Protein AF-A0A8T2GI03-F1 (afdb_monomer)

Radius of gyration: 36.7 Å; Cα contacts (8 Å, |Δi|>4): 366; chains: 1; bounding box: 71×82×115 Å

InterPro domains:
  IPR025724 GAG-pre-integrase domain [PF13976] (190-249)
  IPR031693 Sin3, C-terminal [PF16879] (256-3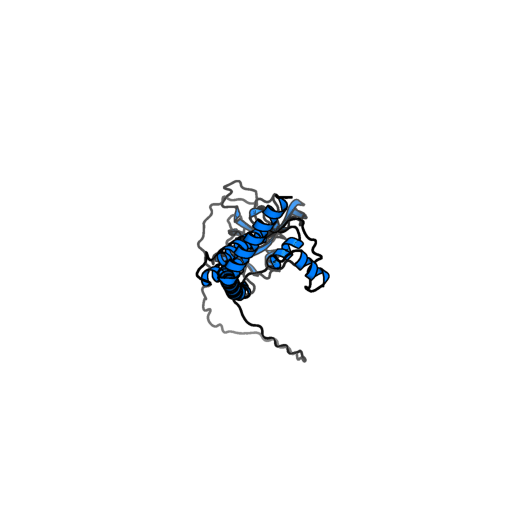24)
  IPR039774 Transcriptional regulatory protein Sin3-like [PTHR12346] (252-306)
  IPR054722 Retrovirus-related Pol polyprotein from transposon TNT 1-94-like, beta-barrel domain [PF22936] (80-160)

Sequence (334 aa):
MARGYMVISGFGFEISDTAADSQSSPSAAATDGFGADFLASPSNKTFEEKANYVEEKIQEEDMLLMASYKKDEQEENHKWYLDSGASNHMCGRKSMFAELDESVRGNVALGDESKMEVKGKGNILIRLKNGDHQFISNGYYIPSMKTNILSLGQLLEKGYDIRLKDNNLSIRDQESNLITKVPMSKNRMFVLNIRNDIAQCLKMCYKEESWLWHLRFGHLNFGGLELLSRKEMVRGLPCINHPKQGCEVVFKFKAKFMDALYNLLDGSIDDNTKFEDECRAIFGAQSYVLFTLDKLVQKFVKHLHAVASDETDTKLLQLHAYENYRKLWEDDLI

Solvent-accessible surface area (backbone atoms only — not comparable to full-atom values): 21017 Å² total; per-residue (Å²): 136,87,84,81,82,84,78,88,73,89,78,83,88,84,90,81,90,83,89,82,86,86,88,80,88,87,85,90,85,87,84,89,83,90,82,86,89,86,88,83,88,81,80,86,76,81,75,81,77,81,73,94,77,80,89,80,87,77,92,77,79,96,47,96,64,100,65,89,78,90,74,71,81,76,71,58,74,29,43,30,37,60,31,76,89,34,82,50,31,35,34,28,55,75,86,50,42,67,42,71,41,62,84,45,68,53,70,48,74,48,98,82,72,47,74,46,61,31,56,16,38,23,30,26,31,30,50,47,96,91,69,50,77,49,66,55,67,73,24,34,34,24,69,87,42,91,62,29,36,40,18,45,52,54,39,45,77,74,50,37,46,76,47,81,54,94,66,26,42,35,38,21,45,81,87,67,49,79,74,48,74,32,60,52,44,96,65,70,43,38,64,45,80,51,48,68,46,78,77,90,64,92,77,85,86,69,95,47,68,49,60,50,50,24,54,76,59,73,65,44,54,53,72,57,49,27,48,36,30,77,65,64,74,45,90,91,55,64,89,42,68,72,68,96,70,81,58,66,68,60,52,53,50,50,51,54,50,49,52,52,50,49,36,51,73,74,55,76,49,88,48,70,66,57,55,47,48,53,39,34,73,71,54,41,88,70,28,63,70,56,54,59,46,53,64,49,49,52,51,50,51,53,49,52,49,50,56,70,65,29,69,64,55,50,50,50,51,50,49,52,54,49,52,53,52,50,51,56,54,58,65,74,73,112

pLDDT: mean 71.92, std 23.97, range [22.16, 97.69]

Secondary structure (DSSP, 8-state):
---------------------------------------------------------------SS-------TTTGGGEEEEESS-SS-EES-GGGEEEEETT--EEEEPTTS-EEEE-EEEEEEEE-TTS-EEEEEEEEE-TT-SSEEEEHHHHHHTT-EEEEETTEEEEE-TT--EEEEEEPPTTS--EEE--B----------SSHHHHHHHHTTS--HHHHHHHHHTT-STT-------SSPPHHHHHHHHHHHHHHHHHHTT----HHHHHHHHHHHHGGGGHHHHHHHHHHHHHHHHHHHHHT-HHHHHHHHHHHHHHHHHHHHHTT-

Nearest PDB structures (foldseek):
  4exh-assembly1_A  TM=6.470E-01  e=1.183E-04  DG-75 Murine leukemia virus
  3nr6-assembly1_B  TM=6.139E-01  e=3.796E-03  Xenotropic MuLV-related virus VP62
  6v9z-assembly1_B  TM=1.408E-01  e=2.068E-01  Acetivibrio thermocellus ATCC 27405
  9c3c-assembly1_g  TM=1.926E-01  e=9.448E+00  Oryctolagus cuniculus

Structure (mmCIF, N/CA/C/O backbone):
data_AF-A0A8T2GI03-F1
#
_entry.id   AF-A0A8T2GI03-F1
#
loop_
_atom_site.group_PDB
_atom_site.id
_atom_site.type_symbol
_atom_site.label_atom_id
_atom_site.label_alt_id
_atom_site.label_comp_id
_atom_site.label_asym_id
_atom_site.label_entity_id
_atom_site.label_seq_id
_atom_site.pdbx_PDB_ins_code
_atom_site.Cartn_x
_atom_site.Cartn_y
_atom_site.Cartn_z
_atom_site.occupancy
_atom_site.B_iso_or_equiv
_atom_site.auth_seq_id
_atom_site.auth_comp_id
_atom_site.auth_asym_id
_atom_site.auth_atom_id
_atom_site.pdbx_PDB_model_num
ATOM 1 N N . MET A 1 1 ? 11.375 -5.755 13.231 1.00 31.09 1 MET A N 1
ATOM 2 C CA . MET A 1 1 ? 10.193 -4.867 13.310 1.00 31.09 1 MET A CA 1
ATOM 3 C C . MET A 1 1 ? 9.028 -5.545 12.607 1.00 31.09 1 MET A C 1
ATOM 5 O O . MET A 1 1 ? 9.019 -5.596 11.385 1.00 31.09 1 MET A O 1
ATOM 9 N N . ALA A 1 2 ? 8.092 -6.127 13.356 1.00 22.64 2 ALA A N 1
ATOM 10 C CA . ALA A 1 2 ? 6.915 -6.773 12.779 1.00 22.64 2 ALA A CA 1
ATOM 11 C C . ALA A 1 2 ? 5.843 -5.714 12.469 1.00 22.64 2 ALA A C 1
ATOM 13 O O . ALA A 1 2 ? 5.317 -5.069 13.377 1.00 22.64 2 ALA A O 1
ATOM 14 N N . ARG A 1 3 ? 5.540 -5.508 11.184 1.00 28.73 3 ARG A N 1
ATOM 15 C CA . ARG A 1 3 ? 4.403 -4.700 10.725 1.00 28.73 3 ARG A CA 1
ATOM 16 C C . ARG A 1 3 ? 3.197 -5.630 10.590 1.00 28.73 3 ARG A C 1
ATOM 18 O O . ARG A 1 3 ? 3.066 -6.328 9.594 1.00 28.73 3 ARG A O 1
ATOM 25 N N . GLY A 1 4 ? 2.364 -5.687 11.626 1.00 26.17 4 GLY A N 1
ATOM 26 C CA . GLY A 1 4 ? 1.075 -6.378 11.576 1.00 26.17 4 GLY A CA 1
ATOM 27 C C . GLY A 1 4 ? -0.002 -5.436 11.046 1.00 26.17 4 GLY A C 1
ATOM 28 O O . GLY A 1 4 ? -0.237 -4.386 11.646 1.00 26.17 4 GLY A O 1
ATOM 29 N N . TYR A 1 5 ? -0.637 -5.803 9.934 1.00 28.64 5 TYR A N 1
ATOM 30 C CA . TYR A 1 5 ? -1.851 -5.160 9.437 1.00 28.64 5 TYR A CA 1
ATOM 31 C C . TYR A 1 5 ? -3.054 -5.849 10.092 1.00 28.64 5 TYR A C 1
ATOM 33 O O . TYR A 1 5 ? -3.182 -7.068 10.019 1.00 28.64 5 TYR A O 1
ATOM 41 N N . MET A 1 6 ? -3.922 -5.081 10.750 1.00 24.56 6 MET A N 1
ATOM 42 C CA . MET A 1 6 ? -5.209 -5.569 11.242 1.00 24.56 6 MET A CA 1
ATOM 43 C C . MET A 1 6 ? -6.256 -5.241 10.179 1.00 24.56 6 MET A C 1
ATOM 45 O O . MET A 1 6 ? -6.662 -4.090 10.033 1.00 24.56 6 MET A O 1
ATOM 49 N N . VAL A 1 7 ? -6.652 -6.249 9.404 1.00 26.22 7 VAL A N 1
ATOM 50 C CA . VAL A 1 7 ? -7.853 -6.181 8.570 1.00 26.22 7 VAL A CA 1
ATOM 51 C C . VAL A 1 7 ? -9.031 -6.420 9.507 1.00 26.22 7 VAL A C 1
ATOM 53 O O . VAL A 1 7 ? -9.176 -7.515 10.046 1.00 26.22 7 VAL A O 1
ATOM 56 N N . ILE A 1 8 ? -9.851 -5.396 9.743 1.00 24.67 8 ILE A N 1
ATOM 57 C CA . ILE A 1 8 ? -11.121 -5.566 10.454 1.00 24.67 8 ILE A CA 1
ATOM 58 C C . ILE A 1 8 ? -12.075 -6.264 9.482 1.00 24.67 8 ILE A C 1
ATOM 60 O O . ILE A 1 8 ? -12.785 -5.619 8.716 1.00 24.67 8 ILE A O 1
ATOM 64 N N . SER A 1 9 ? -12.044 -7.594 9.474 1.00 29.00 9 SER A N 1
ATOM 65 C CA . SER A 1 9 ? -13.133 -8.402 8.939 1.00 29.00 9 SER A CA 1
ATOM 66 C C . SER A 1 9 ? -14.121 -8.623 10.080 1.00 29.00 9 SER A C 1
ATOM 68 O O . SER A 1 9 ? -13.849 -9.326 11.049 1.00 29.00 9 SER A O 1
ATOM 70 N N . GLY A 1 10 ? -15.262 -7.943 10.012 1.00 28.84 10 GLY A N 1
ATOM 71 C CA . GLY A 1 10 ? -16.423 -8.354 10.784 1.00 28.84 10 GLY A CA 1
ATOM 72 C C . GLY A 1 10 ? -17.037 -9.554 10.082 1.00 28.84 10 GLY A C 1
ATOM 73 O O . GLY A 1 10 ? -17.542 -9.370 8.989 1.00 28.84 10 GLY A O 1
ATOM 74 N N . PHE A 1 11 ? -16.915 -10.746 10.663 1.00 27.34 11 PHE A N 1
ATOM 75 C CA . PHE A 1 11 ? -17.879 -11.859 10.676 1.00 27.34 11 PHE A CA 1
ATOM 76 C C . PHE A 1 11 ? -17.237 -12.996 11.496 1.00 27.34 11 PHE A C 1
ATOM 78 O O . PHE A 1 11 ? -16.058 -13.294 11.328 1.00 27.34 11 PHE A O 1
ATOM 85 N N . GLY A 1 12 ? -17.970 -13.532 12.474 1.00 23.62 12 GLY A N 1
ATOM 86 C CA . GLY A 1 12 ? -17.442 -14.427 13.509 1.00 23.62 12 GLY A CA 1
ATOM 87 C C . GLY A 1 12 ? -17.492 -15.927 13.192 1.00 23.62 12 GLY A C 1
ATOM 88 O O . GLY A 1 12 ? -18.175 -16.334 12.259 1.00 23.62 12 GLY A O 1
ATOM 89 N N . PHE A 1 13 ? -16.842 -16.684 14.098 1.00 23.78 13 PHE A N 1
ATOM 90 C CA . PHE A 1 13 ? -16.848 -18.151 14.312 1.00 23.78 13 PHE A CA 1
ATOM 91 C C . PHE A 1 13 ? -16.176 -18.995 13.200 1.00 23.78 13 PHE A C 1
ATOM 93 O O . PHE A 1 13 ? -16.343 -18.705 12.028 1.00 23.78 13 PHE A O 1
ATOM 100 N N . GLU A 1 14 ? -15.362 -20.033 13.439 1.00 22.16 14 GLU A N 1
ATOM 101 C CA . GLU A 1 14 ? -15.133 -20.926 14.587 1.00 22.16 14 GLU A CA 1
ATOM 102 C C . GLU A 1 14 ? -13.747 -21.610 14.424 1.00 22.16 14 GLU A C 1
ATOM 104 O O . GLU A 1 14 ? -13.262 -21.771 13.303 1.00 22.16 14 GLU A O 1
ATOM 109 N N . ILE A 1 15 ? -13.091 -21.989 15.528 1.00 22.94 15 ILE A N 1
ATOM 110 C CA . ILE A 1 15 ? -11.831 -22.760 15.548 1.00 22.94 15 ILE A CA 1
ATOM 111 C C . ILE A 1 15 ? -12.173 -24.250 15.627 1.00 22.94 15 ILE A C 1
ATOM 113 O O . ILE A 1 15 ? -12.955 -24.642 16.490 1.00 22.94 15 ILE A O 1
ATOM 117 N N . SER A 1 16 ? -11.489 -25.089 14.847 1.00 23.77 16 SER A N 1
ATOM 118 C CA . SER A 1 16 ? -11.255 -26.483 15.238 1.00 23.77 16 SER A CA 1
ATOM 119 C C . SER A 1 16 ? -9.878 -26.959 14.777 1.00 23.77 16 SER A C 1
ATOM 121 O O . SER A 1 16 ? -9.593 -27.007 13.580 1.00 23.77 16 SER A O 1
ATOM 123 N N . ASP A 1 17 ? -9.051 -27.313 15.759 1.00 23.30 17 ASP A N 1
ATOM 124 C CA . ASP A 1 17 ? -7.788 -28.032 15.624 1.00 23.30 17 ASP A CA 1
ATOM 125 C C . ASP A 1 17 ? -7.988 -29.439 15.043 1.00 23.30 17 ASP A C 1
ATOM 127 O O . ASP A 1 17 ? -8.943 -30.138 15.384 1.00 23.30 17 ASP A O 1
ATOM 131 N N . THR A 1 18 ? -7.018 -29.917 14.262 1.00 25.17 18 THR A N 1
ATOM 132 C CA . THR A 1 18 ? -6.512 -31.295 14.397 1.00 25.17 18 THR A CA 1
ATOM 133 C C . THR A 1 18 ? -5.143 -31.436 13.734 1.00 25.17 18 THR A C 1
ATOM 135 O O . THR A 1 18 ? -4.969 -31.221 12.538 1.00 25.17 18 THR A O 1
ATOM 138 N N . ALA A 1 19 ? -4.158 -31.798 14.555 1.00 22.81 19 ALA A N 1
ATOM 139 C CA . ALA A 1 19 ? -2.853 -32.298 14.154 1.00 22.81 19 ALA A CA 1
ATOM 140 C C . ALA A 1 19 ? -2.935 -33.796 13.818 1.00 22.81 19 ALA A C 1
ATOM 142 O O . ALA A 1 19 ? -3.659 -34.518 14.501 1.00 22.81 19 ALA A O 1
ATOM 143 N N . ALA A 1 20 ? -2.143 -34.261 12.846 1.00 25.91 20 ALA A N 1
ATOM 144 C CA . ALA A 1 20 ? -1.553 -35.605 12.838 1.00 25.91 20 ALA A CA 1
ATOM 145 C C . ALA A 1 20 ? -0.453 -35.728 11.764 1.00 25.91 20 ALA A C 1
ATOM 147 O O . ALA A 1 20 ? -0.723 -35.738 10.569 1.00 25.91 20 ALA A O 1
ATOM 148 N N . ASP A 1 21 ? 0.778 -35.767 12.265 1.00 25.08 21 ASP A N 1
ATOM 149 C CA . ASP A 1 21 ? 1.899 -36.664 11.970 1.00 25.08 21 ASP A CA 1
ATOM 150 C C . ASP A 1 21 ? 2.330 -37.128 10.561 1.00 25.08 21 ASP A C 1
ATOM 152 O O . ASP A 1 21 ? 1.591 -37.511 9.663 1.00 25.08 21 ASP A O 1
ATOM 156 N N . SER A 1 22 ? 3.661 -37.166 10.516 1.00 24.98 22 SER A N 1
ATOM 157 C CA . SER A 1 22 ? 4.665 -37.663 9.580 1.00 24.98 22 SER A CA 1
ATOM 158 C C . SER A 1 22 ? 4.583 -39.115 9.075 1.00 24.98 22 SER A C 1
ATOM 160 O O . SER A 1 22 ? 4.029 -39.978 9.746 1.00 24.98 22 SER A O 1
ATOM 162 N N . GLN A 1 23 ? 5.418 -39.350 8.039 1.00 24.64 23 GLN A N 1
ATOM 163 C CA . GLN A 1 23 ? 6.091 -40.587 7.555 1.00 24.64 23 GLN A CA 1
ATOM 164 C C . GLN A 1 23 ? 5.488 -41.146 6.251 1.00 24.64 23 GLN A C 1
ATOM 166 O O . GLN A 1 23 ? 4.285 -41.088 6.072 1.00 24.64 23 GLN A O 1
ATOM 171 N N . SER A 1 24 ? 6.201 -41.714 5.273 1.00 25.45 24 SER A N 1
ATOM 172 C CA . SER A 1 24 ? 7.621 -41.947 4.966 1.00 25.45 24 SER A CA 1
ATOM 173 C C . SER A 1 24 ? 7.707 -42.333 3.464 1.00 25.45 24 SER A C 1
ATOM 175 O O . SER A 1 24 ? 6.762 -42.894 2.916 1.00 25.45 24 SER A O 1
ATOM 177 N N . SER A 1 25 ? 8.824 -42.046 2.781 1.00 24.66 25 SER A N 1
ATOM 178 C CA . SER A 1 25 ? 9.230 -42.736 1.527 1.00 24.66 25 SER A CA 1
ATOM 179 C C . SER A 1 25 ? 9.915 -44.079 1.887 1.00 24.66 25 SER A C 1
ATOM 181 O O . SER A 1 25 ? 10.277 -44.207 3.063 1.00 24.66 25 SER A O 1
ATOM 183 N N . PRO A 1 26 ? 10.181 -45.065 0.980 1.00 33.94 26 PRO A N 1
ATOM 184 C CA . PRO A 1 26 ? 11.042 -44.894 -0.217 1.00 33.94 26 PRO A CA 1
ATOM 185 C C . PRO A 1 26 ? 10.815 -45.864 -1.424 1.00 33.94 26 PRO A C 1
ATOM 187 O O . PRO A 1 26 ? 9.958 -46.738 -1.395 1.00 33.94 26 PRO A O 1
ATOM 190 N N . SER A 1 27 ? 11.715 -45.741 -2.424 1.00 24.42 27 SER A N 1
ATOM 191 C CA . SER A 1 27 ? 12.141 -46.726 -3.459 1.00 24.42 27 SER A CA 1
ATOM 192 C C . SER A 1 27 ? 11.389 -46.701 -4.808 1.00 24.42 27 SER A C 1
ATOM 194 O O . SER A 1 27 ? 10.242 -47.112 -4.880 1.00 24.42 27 SER A O 1
ATOM 196 N N . ALA A 1 28 ? 11.913 -46.099 -5.887 1.00 26.11 28 ALA A N 1
ATOM 197 C CA . ALA A 1 28 ? 13.040 -46.472 -6.776 1.00 26.11 28 ALA A CA 1
ATOM 198 C C . ALA A 1 28 ? 12.699 -47.530 -7.851 1.00 26.11 28 ALA A C 1
ATOM 200 O O . ALA A 1 28 ? 12.445 -48.679 -7.512 1.00 26.11 28 ALA A O 1
ATOM 201 N N . ALA A 1 29 ? 12.784 -47.139 -9.133 1.00 26.94 29 ALA A N 1
ATOM 202 C CA . ALA A 1 29 ? 13.326 -47.925 -10.254 1.00 26.94 29 ALA A CA 1
ATOM 203 C C . ALA A 1 29 ? 13.338 -47.074 -11.542 1.00 26.94 29 ALA A C 1
ATOM 205 O O . ALA A 1 29 ? 12.323 -46.506 -11.936 1.00 26.94 29 ALA A O 1
ATOM 206 N N . ALA A 1 30 ? 14.505 -46.995 -12.177 1.00 26.33 30 ALA A N 1
ATOM 207 C CA . ALA A 1 30 ? 14.728 -46.463 -13.518 1.00 26.33 30 ALA A CA 1
ATOM 208 C C . ALA A 1 30 ? 14.617 -47.591 -14.555 1.00 26.33 30 ALA A C 1
ATOM 210 O O . ALA A 1 30 ? 14.978 -48.711 -14.214 1.00 26.33 30 ALA A O 1
ATOM 211 N N . THR A 1 31 ? 14.228 -47.280 -15.799 1.00 28.83 31 THR A N 1
ATOM 212 C CA . THR A 1 31 ? 14.827 -47.841 -17.032 1.00 28.83 31 THR A CA 1
ATOM 213 C C . THR A 1 31 ? 14.367 -47.075 -18.277 1.00 28.83 31 THR A C 1
ATOM 215 O O . THR A 1 31 ? 13.221 -46.640 -18.367 1.00 28.83 31 THR A O 1
ATOM 218 N N . ASP A 1 32 ? 15.310 -46.958 -19.209 1.00 25.19 32 ASP A N 1
ATOM 219 C CA . ASP A 1 32 ? 15.326 -46.254 -20.493 1.00 25.19 32 ASP A CA 1
ATOM 220 C C . ASP A 1 32 ? 14.338 -46.749 -21.566 1.00 25.19 32 ASP A C 1
ATOM 222 O O . ASP A 1 32 ? 13.864 -47.883 -21.529 1.00 25.19 32 ASP A O 1
ATOM 226 N N . GLY A 1 33 ? 14.143 -45.932 -22.614 1.00 26.09 33 GLY A N 1
ATOM 227 C CA . GLY A 1 33 ? 13.629 -46.407 -23.905 1.00 26.09 33 GLY A CA 1
ATOM 228 C C . GLY A 1 33 ? 13.262 -45.310 -24.909 1.00 26.09 33 GLY A C 1
ATOM 229 O O . GLY A 1 33 ? 12.152 -44.791 -24.885 1.00 26.09 33 GLY A O 1
ATOM 230 N N . PHE A 1 34 ? 14.187 -44.991 -25.821 1.00 26.42 34 PHE A N 1
ATOM 231 C CA . PHE A 1 34 ? 13.968 -44.202 -27.043 1.00 26.42 34 PHE A CA 1
ATOM 232 C C . PHE A 1 34 ? 12.962 -44.873 -28.001 1.00 26.42 34 PHE A C 1
ATOM 234 O O . PHE A 1 34 ? 13.025 -46.082 -28.211 1.00 26.42 34 PHE A O 1
ATOM 241 N N . GLY A 1 35 ? 12.130 -44.074 -28.680 1.00 26.05 35 GLY A N 1
ATOM 242 C CA . GLY A 1 35 ? 11.323 -44.508 -29.826 1.00 26.05 35 GLY A CA 1
ATOM 243 C C . GLY A 1 35 ? 10.497 -43.364 -30.415 1.00 26.05 35 GLY A C 1
ATOM 244 O O . GLY A 1 35 ? 9.528 -42.922 -29.807 1.00 26.05 35 GLY A O 1
ATOM 245 N N . ALA A 1 36 ? 10.918 -42.865 -31.577 1.00 26.86 36 ALA A N 1
ATOM 246 C CA . ALA A 1 36 ? 10.231 -41.844 -32.359 1.00 26.86 36 ALA A CA 1
ATOM 247 C C . ALA A 1 36 ? 9.147 -42.445 -33.280 1.00 26.86 36 ALA A C 1
ATOM 249 O O . ALA A 1 36 ? 9.203 -43.622 -33.625 1.00 26.86 36 ALA A O 1
ATOM 250 N N . ASP A 1 37 ? 8.259 -41.547 -33.720 1.00 27.48 37 ASP A N 1
ATOM 251 C CA . ASP A 1 37 ? 7.424 -41.568 -34.931 1.00 27.48 37 ASP A CA 1
ATOM 252 C C . ASP A 1 37 ? 5.964 -42.079 -34.874 1.00 27.48 37 ASP A C 1
ATOM 254 O O . ASP A 1 37 ? 5.656 -43.265 -34.889 1.00 27.48 37 ASP A O 1
ATOM 258 N N . PHE A 1 38 ? 5.069 -41.082 -34.995 1.00 25.69 38 PHE A N 1
ATOM 259 C CA . PHE A 1 38 ? 4.114 -40.879 -36.104 1.00 25.69 38 PHE A CA 1
ATOM 260 C C . PHE A 1 38 ? 2.606 -40.840 -35.761 1.00 25.69 38 PHE A C 1
ATOM 262 O O . PHE A 1 38 ? 1.962 -41.846 -35.497 1.00 25.69 38 PHE A O 1
ATOM 269 N N . LEU A 1 39 ? 2.071 -39.615 -35.899 1.00 27.88 39 LEU A N 1
ATOM 270 C CA . LEU A 1 39 ? 0.711 -39.177 -36.265 1.00 27.88 39 LEU A CA 1
ATOM 271 C C . LEU A 1 39 ? -0.523 -39.666 -35.483 1.00 27.88 39 LEU A C 1
ATOM 273 O O . LEU A 1 39 ? -1.044 -40.746 -35.730 1.00 27.88 39 LEU A O 1
ATOM 277 N N . ALA A 1 40 ? -1.147 -38.730 -34.755 1.00 26.27 40 ALA A N 1
ATOM 278 C CA . ALA A 1 40 ? -2.485 -38.209 -35.089 1.00 26.27 40 ALA A CA 1
ATOM 279 C C . ALA A 1 40 ? -2.862 -37.041 -34.154 1.00 26.27 40 ALA A C 1
ATOM 281 O O . ALA A 1 40 ? -2.889 -37.184 -32.934 1.00 26.27 40 ALA A O 1
ATOM 282 N N . SER A 1 41 ? -3.171 -35.874 -34.726 1.00 34.12 41 SER A N 1
ATOM 283 C CA . SER A 1 41 ? -3.791 -34.750 -34.010 1.00 34.12 41 SER A CA 1
ATOM 284 C C . SER A 1 41 ? -5.228 -35.076 -33.591 1.00 34.12 41 SER A C 1
ATOM 286 O O . SER A 1 41 ? -5.944 -35.724 -34.356 1.00 34.12 41 SER A O 1
ATOM 288 N N . PRO A 1 42 ? -5.723 -34.458 -32.507 1.00 28.05 42 PRO A N 1
ATOM 289 C CA . PRO A 1 42 ? -7.115 -34.038 -32.479 1.00 28.05 42 PRO A CA 1
ATOM 290 C C . PRO A 1 42 ? -7.228 -32.525 -32.255 1.00 28.05 42 PRO A C 1
ATOM 292 O O . PRO A 1 42 ? -6.895 -31.996 -31.201 1.00 28.05 42 PRO A O 1
ATOM 295 N N . SER A 1 43 ? -7.754 -31.858 -33.285 1.00 27.45 43 SER A N 1
ATOM 296 C CA . SER A 1 43 ? -8.710 -30.745 -33.197 1.00 27.45 43 SER A CA 1
ATOM 297 C C . SER A 1 43 ? -8.459 -29.678 -32.120 1.00 27.45 43 SER A C 1
ATOM 299 O O . SER A 1 43 ? -8.990 -29.754 -31.012 1.00 27.45 43 SER A O 1
ATOM 301 N N . ASN A 1 44 ? -7.762 -28.610 -32.524 1.00 26.70 44 ASN A N 1
ATOM 302 C CA . ASN A 1 44 ? -7.819 -27.302 -31.872 1.00 26.70 44 ASN A CA 1
ATOM 303 C C . ASN A 1 44 ? -9.279 -26.829 -31.801 1.00 26.70 44 ASN A C 1
ATOM 305 O O . ASN A 1 44 ? -9.822 -26.295 -32.768 1.00 26.70 44 ASN A O 1
ATOM 309 N N . LYS A 1 45 ? -9.915 -26.992 -30.639 1.00 29.72 45 LYS A N 1
ATOM 310 C CA . LYS A 1 45 ? -10.998 -26.097 -30.240 1.00 29.72 45 LYS A CA 1
ATOM 311 C C . LYS A 1 45 ? -10.337 -24.780 -29.864 1.00 29.72 45 LYS A C 1
ATOM 313 O O . LYS A 1 45 ? -9.745 -24.665 -28.797 1.00 29.72 45 LYS A O 1
ATOM 318 N N . THR A 1 46 ? -10.389 -23.819 -30.776 1.00 27.95 46 THR A N 1
ATOM 319 C CA . THR A 1 46 ? -9.991 -22.436 -30.534 1.00 27.95 46 THR A CA 1
ATOM 320 C C . THR A 1 46 ? -10.857 -21.901 -29.398 1.00 27.95 46 THR A C 1
ATOM 322 O O . THR A 1 46 ? -12.027 -21.582 -29.593 1.00 27.95 46 THR A O 1
ATOM 325 N N . PHE A 1 47 ? -10.315 -21.882 -28.184 1.00 27.86 47 PHE A N 1
ATOM 326 C CA . PHE A 1 47 ? -10.915 -21.136 -27.092 1.00 27.86 47 PHE A CA 1
ATOM 327 C C . PHE A 1 47 ? -10.501 -19.684 -27.316 1.00 27.86 47 PHE A C 1
ATOM 329 O O . PHE A 1 47 ? -9.328 -19.336 -27.189 1.00 27.86 47 PHE A O 1
ATOM 336 N N . GLU A 1 48 ? -11.441 -18.856 -27.763 1.00 30.83 48 GLU A N 1
ATOM 337 C CA . GLU A 1 48 ? -11.234 -17.414 -27.824 1.00 30.83 48 GLU A CA 1
ATOM 338 C C . GLU A 1 48 ? -11.074 -16.894 -26.387 1.00 30.83 48 GLU A C 1
ATOM 340 O O . GLU A 1 48 ? -12.054 -16.642 -25.685 1.00 30.83 48 GLU A O 1
ATOM 345 N N . GLU A 1 49 ? -9.826 -16.750 -25.930 1.00 38.16 49 GLU A N 1
ATOM 346 C CA . GLU A 1 49 ? -9.501 -15.946 -24.751 1.00 38.16 49 GLU A CA 1
ATOM 347 C C . GLU A 1 49 ? -9.900 -14.496 -25.060 1.00 38.16 49 GLU A C 1
ATOM 349 O O . GLU A 1 49 ? -9.192 -13.761 -25.754 1.00 38.16 49 GLU A O 1
ATOM 354 N N . LYS A 1 50 ? -11.076 -14.084 -24.577 1.00 32.22 50 LYS A N 1
ATOM 355 C CA . LYS A 1 50 ? -11.548 -12.700 -24.669 1.00 32.22 50 LYS A CA 1
ATOM 356 C C . LYS A 1 50 ? -10.650 -11.798 -23.825 1.00 32.22 50 LYS A C 1
ATOM 358 O O . LYS A 1 50 ? -10.881 -11.602 -22.635 1.00 32.22 50 LYS A O 1
ATOM 363 N N . ALA A 1 51 ? -9.634 -11.221 -24.454 1.00 36.41 51 ALA A N 1
ATOM 364 C CA . ALA A 1 51 ? -8.890 -10.108 -23.889 1.00 36.41 51 ALA A CA 1
ATOM 365 C C . ALA A 1 51 ? -9.763 -8.841 -23.926 1.00 36.41 51 ALA A C 1
ATOM 367 O O . ALA A 1 51 ? -10.206 -8.403 -24.986 1.00 36.41 51 ALA A O 1
ATOM 368 N N . ASN A 1 52 ? -10.000 -8.229 -22.765 1.00 37.06 52 ASN A N 1
ATOM 369 C CA . ASN A 1 52 ? -10.693 -6.944 -22.661 1.00 37.06 52 ASN A CA 1
ATOM 370 C C . ASN A 1 52 ? -9.776 -5.796 -23.125 1.00 37.06 52 ASN A C 1
ATOM 372 O O . ASN A 1 52 ? -9.042 -5.211 -22.312 1.00 37.06 52 ASN A O 1
ATOM 376 N N . TYR A 1 53 ? -9.819 -5.422 -24.410 1.00 46.50 53 TYR A N 1
ATOM 377 C CA . TYR A 1 53 ? -9.281 -4.122 -24.821 1.00 46.50 53 TYR A CA 1
ATOM 378 C C . TYR A 1 53 ? -9.879 -3.517 -26.098 1.00 46.50 53 TYR A C 1
ATOM 380 O O . TYR A 1 53 ? -10.131 -4.209 -27.079 1.00 46.50 53 TYR A O 1
ATOM 388 N N . VAL A 1 54 ? -10.027 -2.190 -26.053 1.00 31.56 54 VAL A N 1
ATOM 389 C CA . VAL A 1 54 ? -10.248 -1.268 -27.172 1.00 31.56 54 VAL A CA 1
ATOM 390 C C . VAL A 1 54 ? -8.997 -0.392 -27.273 1.00 31.56 54 VAL A C 1
ATOM 392 O O . VAL A 1 54 ? -8.569 0.161 -26.262 1.00 31.56 54 VAL A O 1
ATOM 395 N N . GLU A 1 55 ? -8.415 -0.291 -28.471 1.00 38.06 55 GLU A N 1
ATOM 396 C CA . GLU A 1 55 ? -7.256 0.559 -28.780 1.00 38.06 55 GLU A CA 1
ATOM 397 C C . GLU A 1 55 ? -7.560 2.051 -28.588 1.00 38.06 55 GLU A C 1
ATOM 399 O O . GLU A 1 55 ? -8.497 2.578 -29.186 1.00 38.06 55 GLU A O 1
ATOM 404 N N . GLU A 1 56 ? -6.694 2.761 -27.862 1.00 34.41 56 GLU A N 1
ATOM 405 C CA . GLU A 1 56 ? -6.531 4.207 -28.035 1.00 34.41 56 GLU A CA 1
ATOM 406 C C . GLU A 1 56 ? -5.319 4.463 -28.938 1.00 34.41 56 GLU A C 1
ATOM 408 O O . GLU A 1 56 ? -4.175 4.168 -28.586 1.00 34.41 56 GLU A O 1
ATOM 413 N N . LYS A 1 57 ? -5.572 4.993 -30.142 1.00 30.03 57 LYS A N 1
ATOM 414 C CA . LYS A 1 57 ? -4.523 5.402 -31.084 1.00 30.03 57 LYS A CA 1
ATOM 415 C C . LYS A 1 57 ? -3.907 6.720 -30.626 1.00 30.03 57 LYS A C 1
ATOM 417 O O . LYS A 1 57 ? -4.499 7.778 -30.817 1.00 30.03 57 LYS A O 1
ATOM 422 N N . ILE A 1 58 ? -2.692 6.657 -30.093 1.00 43.75 58 ILE A N 1
ATOM 423 C CA . ILE A 1 58 ? -1.888 7.844 -29.795 1.00 43.75 58 ILE A CA 1
ATOM 424 C C . ILE A 1 58 ? -1.110 8.246 -31.059 1.00 43.75 58 ILE A C 1
ATOM 426 O O . ILE A 1 58 ? -0.397 7.437 -31.659 1.00 43.75 58 ILE A O 1
ATOM 430 N N . GLN A 1 59 ? -1.253 9.504 -31.485 1.00 33.62 59 GLN A N 1
ATOM 431 C CA . GLN A 1 59 ? -0.388 10.108 -32.499 1.00 33.62 59 GLN A CA 1
ATOM 432 C C . GLN A 1 59 ? 0.944 10.505 -31.850 1.00 33.62 59 GLN A C 1
ATOM 434 O O . GLN A 1 59 ? 1.035 11.544 -31.208 1.00 33.62 59 GLN A O 1
ATOM 439 N N . GLU A 1 60 ? 1.979 9.683 -32.025 1.00 49.09 60 GLU A N 1
ATOM 440 C CA . GLU A 1 60 ? 3.366 10.054 -31.707 1.00 49.09 60 GLU A CA 1
ATOM 441 C C . GLU A 1 60 ? 4.175 10.220 -33.009 1.00 49.09 60 GLU A C 1
ATOM 443 O O . GLU A 1 60 ? 4.030 9.419 -33.947 1.00 49.09 60 GLU A O 1
ATOM 448 N N . GLU A 1 61 ? 4.954 11.308 -33.076 1.00 43.53 61 GLU A N 1
ATOM 449 C CA . GLU A 1 61 ? 5.973 11.601 -34.098 1.00 43.53 61 GLU A CA 1
ATOM 450 C C . GLU A 1 61 ? 7.264 10.818 -33.798 1.00 43.53 61 GLU A C 1
ATOM 452 O O . GLU A 1 61 ? 7.573 10.529 -32.641 1.00 43.53 61 GLU A O 1
ATOM 457 N N . ASP A 1 62 ? 8.001 10.447 -34.846 1.00 41.94 62 ASP A N 1
ATOM 458 C CA . ASP A 1 62 ? 9.113 9.492 -34.791 1.00 41.94 62 ASP A CA 1
ATOM 459 C C . ASP A 1 62 ? 10.283 9.974 -33.906 1.00 41.94 62 ASP A C 1
ATOM 461 O O . ASP A 1 62 ? 11.025 10.886 -34.274 1.00 41.94 62 ASP A O 1
ATOM 465 N N . MET A 1 63 ? 10.501 9.317 -32.758 1.00 43.09 63 MET A N 1
ATOM 466 C CA . MET A 1 63 ? 11.672 9.535 -31.896 1.00 43.09 63 MET A CA 1
ATOM 467 C C . MET A 1 63 ? 12.494 8.250 -31.729 1.00 43.09 63 MET A C 1
ATOM 469 O O . MET A 1 63 ? 11.955 7.175 -31.472 1.00 43.09 63 MET A O 1
ATOM 473 N N . LEU A 1 64 ? 13.818 8.370 -31.873 1.00 46.72 64 LEU A N 1
ATOM 474 C CA . LEU A 1 64 ? 14.772 7.250 -31.919 1.00 46.72 64 LEU A CA 1
ATOM 475 C C . LEU A 1 64 ? 15.376 6.869 -30.549 1.00 46.72 64 LEU A C 1
ATOM 477 O O . LEU A 1 64 ? 16.060 5.852 -30.454 1.00 46.72 64 LEU A O 1
ATOM 481 N N . LEU A 1 65 ? 15.132 7.663 -29.501 1.00 44.31 65 LEU A N 1
ATOM 482 C CA . LEU A 1 65 ? 15.663 7.495 -28.141 1.00 44.31 65 LEU A CA 1
ATOM 483 C C . LEU A 1 65 ? 14.632 7.976 -27.112 1.00 44.31 65 LEU A C 1
ATOM 485 O O . LEU A 1 65 ? 13.809 8.833 -27.426 1.00 44.31 65 LEU A O 1
ATOM 489 N N . MET A 1 66 ? 14.704 7.467 -25.877 1.00 48.94 66 MET A N 1
ATOM 490 C CA . MET A 1 66 ? 13.906 7.945 -24.737 1.00 48.94 66 MET A CA 1
ATOM 491 C C . MET A 1 66 ? 14.395 9.338 -24.295 1.00 48.94 66 MET A C 1
ATOM 493 O O . MET A 1 66 ? 14.984 9.505 -23.231 1.00 48.94 66 MET A O 1
ATOM 497 N N . ALA A 1 67 ? 14.218 10.349 -25.143 1.00 40.75 67 ALA A N 1
ATOM 498 C CA . ALA A 1 67 ? 14.524 11.733 -24.818 1.00 40.75 67 ALA A CA 1
ATOM 499 C C . ALA A 1 67 ? 13.258 12.428 -24.303 1.00 40.75 67 ALA A C 1
ATOM 501 O O . ALA A 1 67 ? 12.169 12.274 -24.847 1.00 40.75 67 ALA A O 1
ATOM 502 N N . SER A 1 68 ? 13.413 13.183 -23.214 1.00 42.12 68 SER A N 1
ATOM 503 C CA . SER A 1 68 ? 12.346 13.943 -22.556 1.00 42.12 68 SER A CA 1
ATOM 504 C C . SER A 1 68 ? 11.572 14.817 -23.551 1.00 42.12 68 SER A C 1
ATOM 506 O O . SER A 1 68 ? 12.051 15.887 -23.924 1.00 42.12 68 SER A O 1
ATOM 508 N N . TYR A 1 69 ? 10.340 14.433 -23.882 1.00 44.03 69 TYR A N 1
ATOM 509 C CA . TYR A 1 69 ? 9.364 15.346 -24.474 1.00 44.03 69 TYR A CA 1
ATOM 510 C C . TYR A 1 69 ? 8.811 16.308 -23.414 1.00 44.03 69 TYR A C 1
ATOM 512 O O . TYR A 1 69 ? 8.819 16.024 -22.216 1.00 44.03 69 TYR A O 1
ATOM 520 N N . LYS A 1 70 ? 8.371 17.485 -23.863 1.00 41.62 70 LYS A N 1
ATOM 521 C CA . LYS A 1 70 ? 7.521 18.403 -23.100 1.00 41.62 70 LYS A CA 1
ATOM 522 C C . LYS A 1 70 ? 6.163 18.452 -23.804 1.00 41.62 70 LYS A C 1
ATOM 524 O O . LYS A 1 70 ? 6.034 19.181 -24.787 1.00 41.62 70 LYS A O 1
ATOM 529 N N . LYS A 1 71 ? 5.179 17.680 -23.339 1.00 39.56 71 LYS A N 1
ATOM 530 C CA . LYS A 1 71 ? 3.755 17.876 -23.665 1.00 39.56 71 LYS A CA 1
ATOM 531 C C . LYS A 1 71 ? 2.866 17.286 -22.559 1.00 39.56 71 LYS A C 1
ATOM 533 O O . LYS A 1 71 ? 3.295 16.375 -21.869 1.00 39.56 71 LYS A O 1
ATOM 538 N N . ASP A 1 72 ? 1.699 17.904 -22.376 1.00 42.66 72 ASP A N 1
ATOM 539 C CA . ASP A 1 72 ? 0.698 17.787 -21.296 1.00 42.66 72 ASP A CA 1
ATOM 540 C C . ASP A 1 72 ? 0.926 16.774 -20.151 1.00 42.66 72 ASP A C 1
ATOM 542 O O . ASP A 1 72 ? 0.768 15.562 -20.279 1.00 42.66 72 ASP A O 1
ATOM 546 N N . GLU A 1 73 ? 1.178 17.324 -18.957 1.00 51.97 73 GLU A N 1
ATOM 547 C CA . GLU A 1 73 ? 1.577 16.617 -17.729 1.00 51.97 73 GLU A CA 1
ATOM 548 C C . GLU A 1 73 ? 0.500 15.710 -17.100 1.00 51.97 73 GLU A C 1
ATOM 550 O O . GLU A 1 73 ? 0.783 15.029 -16.112 1.00 51.97 73 GLU A O 1
ATOM 555 N N . GLN A 1 74 ? -0.747 15.707 -17.586 1.00 47.56 74 GLN A N 1
ATOM 556 C CA . GLN A 1 74 ? -1.834 14.975 -16.917 1.00 47.56 74 GLN A CA 1
ATOM 557 C C . GLN A 1 74 ? -1.957 13.510 -17.366 1.00 47.56 74 GLN A C 1
ATOM 559 O O . GLN A 1 74 ? -2.120 12.646 -16.502 1.00 47.56 74 GLN A O 1
ATOM 564 N N . GLU A 1 75 ? -1.787 13.200 -18.657 1.00 50.16 75 GLU A N 1
ATOM 565 C CA . GLU A 1 75 ? -1.909 11.826 -19.185 1.00 50.16 75 GLU A CA 1
ATOM 566 C C . GLU A 1 75 ? -0.620 10.991 -19.067 1.00 50.16 75 GLU A C 1
ATOM 568 O O . GLU A 1 75 ? -0.681 9.761 -18.995 1.00 50.16 75 GLU A O 1
ATOM 573 N N . GLU A 1 76 ? 0.558 11.619 -18.980 1.00 58.22 76 GLU A N 1
ATOM 574 C CA . GLU A 1 76 ? 1.842 10.899 -18.881 1.00 58.22 76 GLU A CA 1
ATOM 575 C C . GLU A 1 76 ? 2.053 10.184 -17.539 1.00 58.22 76 GLU A C 1
ATOM 577 O O . GLU A 1 76 ? 2.856 9.257 -17.434 1.00 58.22 76 GLU A O 1
ATOM 582 N N . ASN A 1 77 ? 1.297 10.556 -16.508 1.00 65.00 77 ASN A N 1
ATOM 583 C CA . ASN A 1 77 ? 1.505 10.065 -15.142 1.00 65.00 77 ASN A CA 1
ATOM 584 C C . ASN A 1 77 ? 1.243 8.572 -14.975 1.00 65.00 77 ASN A C 1
ATOM 586 O O . ASN A 1 77 ? 1.787 7.938 -14.069 1.00 65.00 77 ASN A O 1
ATOM 590 N N . HIS A 1 78 ? 0.417 8.025 -15.858 1.00 78.69 78 HIS A N 1
ATOM 591 C CA . HIS A 1 78 ? 0.036 6.626 -15.857 1.00 78.69 78 HIS A CA 1
ATOM 592 C C . HIS A 1 78 ? 0.841 5.800 -16.862 1.00 78.69 78 HIS A C 1
ATOM 594 O O . HIS A 1 78 ? 0.651 4.589 -16.926 1.00 78.69 78 HIS A O 1
ATOM 600 N N . LYS A 1 79 ? 1.751 6.406 -17.639 1.00 89.25 79 LYS A N 1
ATOM 601 C CA . LYS A 1 79 ? 2.590 5.671 -18.591 1.00 89.25 79 LYS A CA 1
ATOM 602 C C . LYS A 1 79 ? 3.740 4.979 -17.854 1.00 89.25 79 LYS A C 1
ATOM 604 O O . LYS A 1 79 ? 4.528 5.617 -17.154 1.00 89.25 79 LYS A O 1
ATOM 609 N N . TRP A 1 80 ? 3.833 3.667 -18.033 1.00 92.94 80 TRP A N 1
ATOM 610 C CA . TRP A 1 80 ? 4.914 2.818 -17.544 1.00 92.94 80 TRP A CA 1
ATOM 611 C C . TRP A 1 80 ? 5.624 2.171 -18.722 1.00 92.94 80 TRP A C 1
ATOM 613 O O . TRP A 1 80 ? 4.999 1.470 -19.517 1.00 92.94 80 TRP A O 1
ATOM 623 N N . TYR A 1 81 ? 6.930 2.392 -18.817 1.00 95.00 81 TYR A N 1
ATOM 624 C CA . TYR A 1 81 ? 7.775 1.754 -19.817 1.00 95.00 81 TYR A CA 1
ATOM 625 C C . TYR A 1 81 ? 8.220 0.388 -19.305 1.00 95.00 81 TYR A C 1
ATOM 627 O O . TYR A 1 81 ? 8.782 0.280 -18.215 1.00 95.00 81 TYR A O 1
ATOM 635 N N . LEU A 1 82 ? 7.934 -0.652 -20.079 1.00 95.62 82 LEU A N 1
ATOM 636 C CA . LEU A 1 82 ? 8.320 -2.022 -19.772 1.00 95.62 82 LEU A CA 1
ATOM 637 C C . LEU A 1 82 ? 9.753 -2.231 -20.249 1.00 95.62 82 LEU A C 1
ATOM 639 O O . LEU A 1 82 ? 10.010 -2.213 -21.452 1.00 95.62 82 LEU A O 1
ATOM 643 N N . ASP A 1 83 ? 10.671 -2.406 -19.305 1.00 94.69 83 ASP A N 1
ATOM 644 C CA . ASP A 1 83 ? 12.103 -2.381 -19.590 1.00 94.69 83 ASP A CA 1
ATOM 645 C C . ASP A 1 83 ? 12.810 -3.611 -19.011 1.00 94.69 83 ASP A C 1
ATOM 647 O O . ASP A 1 83 ? 12.761 -3.878 -17.806 1.00 94.69 83 ASP A O 1
ATOM 651 N N . SER A 1 84 ? 13.469 -4.375 -19.884 1.00 94.19 84 SER A N 1
ATOM 652 C CA . SER A 1 84 ? 14.328 -5.501 -19.503 1.00 94.19 84 SER A CA 1
ATOM 653 C C . SER A 1 84 ? 15.709 -5.061 -19.020 1.00 94.19 84 SER A C 1
ATOM 655 O O . SER A 1 84 ? 16.365 -5.828 -18.323 1.00 94.19 84 SER A O 1
ATOM 657 N N . GLY A 1 85 ? 16.163 -3.860 -19.390 1.00 92.38 85 GLY A N 1
ATOM 658 C CA . GLY A 1 85 ? 17.437 -3.285 -18.949 1.00 92.38 85 GLY A CA 1
ATOM 659 C C . GLY A 1 85 ? 17.375 -2.668 -17.550 1.00 92.38 85 GLY A C 1
ATOM 660 O O . GLY A 1 85 ? 18.410 -2.417 -16.937 1.00 92.38 85 GLY A O 1
ATOM 661 N N . ALA A 1 86 ? 16.174 -2.449 -17.017 1.00 93.75 86 ALA A N 1
ATOM 662 C CA . ALA A 1 86 ? 15.981 -1.908 -15.684 1.00 93.75 86 ALA A CA 1
ATOM 663 C C . ALA A 1 86 ? 16.011 -3.004 -14.612 1.00 93.75 86 ALA A C 1
ATOM 665 O O . ALA A 1 86 ? 15.185 -3.918 -14.616 1.00 93.75 86 ALA A O 1
ATOM 666 N N . SER A 1 87 ? 16.890 -2.855 -13.620 1.00 93.31 87 SER A N 1
ATOM 667 C CA . SER A 1 87 ? 16.967 -3.774 -12.475 1.00 93.31 87 SER A CA 1
ATOM 668 C C . SER A 1 87 ? 15.797 -3.634 -11.499 1.00 93.31 87 SER A C 1
ATOM 670 O O . SER A 1 87 ? 15.482 -4.572 -10.775 1.00 93.31 87 SER A O 1
ATOM 672 N N . ASN A 1 88 ? 15.155 -2.462 -11.440 1.00 95.50 88 ASN A N 1
ATOM 673 C CA . ASN A 1 88 ? 14.077 -2.186 -10.492 1.00 95.50 88 ASN A CA 1
ATOM 674 C C . ASN A 1 88 ? 12.935 -1.384 -11.123 1.00 95.50 88 ASN A C 1
ATOM 676 O O . ASN A 1 88 ? 13.131 -0.635 -12.078 1.00 95.50 88 ASN A O 1
ATOM 680 N N . HIS A 1 89 ? 11.734 -1.518 -10.567 1.00 95.94 89 HIS A N 1
ATOM 681 C CA . HIS A 1 89 ? 10.628 -0.611 -10.811 1.00 95.94 89 HIS A CA 1
ATOM 682 C C . HIS A 1 89 ? 11.010 0.767 -10.267 1.00 95.94 89 HIS A C 1
ATOM 684 O O . HIS A 1 89 ? 11.468 0.887 -9.127 1.00 95.94 89 HIS A O 1
ATOM 690 N N . MET A 1 90 ? 10.816 1.810 -11.063 1.00 96.06 90 MET A N 1
ATOM 691 C CA . MET A 1 90 ? 11.225 3.166 -10.712 1.00 96.06 90 MET A CA 1
ATOM 692 C C . MET A 1 90 ? 10.120 4.157 -11.058 1.00 96.06 90 MET A C 1
ATOM 694 O O . MET A 1 90 ? 9.514 4.081 -12.127 1.00 96.06 90 MET A O 1
ATOM 698 N N . CYS A 1 91 ? 9.853 5.086 -10.145 1.00 94.56 91 CYS A N 1
ATOM 699 C CA . CYS A 1 91 ? 8.819 6.100 -10.302 1.00 94.56 91 CYS A CA 1
ATOM 700 C C . CYS A 1 91 ? 9.318 7.457 -9.798 1.00 94.56 91 CYS A C 1
ATOM 702 O O . CYS A 1 91 ? 9.886 7.566 -8.707 1.00 94.56 91 CYS A O 1
ATOM 704 N N . GLY A 1 92 ? 9.074 8.504 -10.586 1.00 93.19 92 GLY A N 1
ATOM 705 C CA . GLY A 1 92 ? 9.491 9.867 -10.254 1.00 93.19 92 GLY A CA 1
ATOM 706 C C . GLY A 1 92 ? 8.537 10.636 -9.349 1.00 93.19 92 GLY A C 1
ATOM 707 O O . GLY A 1 92 ? 8.892 11.689 -8.823 1.00 93.19 92 GLY A O 1
ATOM 708 N N . ARG A 1 93 ? 7.320 10.129 -9.132 1.00 90.88 93 ARG A N 1
ATOM 709 C CA . ARG A 1 93 ? 6.254 10.868 -8.446 1.00 90.88 93 ARG A CA 1
ATOM 710 C C . ARG A 1 93 ? 5.941 10.252 -7.094 1.00 90.88 93 ARG A C 1
ATOM 712 O O . ARG A 1 93 ? 5.411 9.150 -7.003 1.00 90.88 93 ARG A O 1
ATOM 719 N N . LYS A 1 94 ? 6.201 11.014 -6.029 1.00 91.00 94 LYS A N 1
ATOM 720 C CA . LYS A 1 94 ? 5.954 10.582 -4.645 1.00 91.00 94 LYS A CA 1
ATOM 721 C C . LYS A 1 94 ? 4.489 10.202 -4.396 1.00 91.00 94 LYS A C 1
ATOM 723 O O . LYS A 1 94 ? 4.227 9.248 -3.677 1.00 91.00 94 LYS A O 1
ATOM 728 N N . SER A 1 95 ? 3.551 10.920 -5.017 1.00 89.38 95 SER A N 1
ATOM 729 C CA . SER A 1 95 ? 2.103 10.706 -4.871 1.00 89.38 95 SER A CA 1
ATOM 730 C C . SER A 1 95 ? 1.593 9.376 -5.433 1.00 89.38 95 SER A C 1
ATOM 732 O O . SER A 1 95 ? 0.470 8.994 -5.126 1.00 89.38 95 SER A O 1
ATOM 734 N N . MET A 1 96 ? 2.394 8.662 -6.230 1.00 88.62 96 MET A N 1
ATOM 735 C CA . MET A 1 96 ? 2.030 7.341 -6.755 1.00 88.62 96 MET A CA 1
ATOM 736 C C . MET A 1 96 ? 2.148 6.244 -5.689 1.00 88.62 96 MET A C 1
ATOM 738 O O . MET A 1 96 ? 1.545 5.182 -5.818 1.00 88.62 96 MET A O 1
ATOM 742 N N . PHE A 1 97 ? 2.941 6.471 -4.641 1.00 90.31 97 PHE A N 1
ATOM 743 C CA . PHE A 1 97 ? 3.204 5.470 -3.616 1.00 90.31 97 PHE A CA 1
ATOM 744 C C . PHE A 1 97 ? 2.110 5.484 -2.548 1.00 90.31 97 PHE A C 1
ATOM 746 O O . PHE A 1 97 ? 1.902 6.490 -1.874 1.00 90.31 97 PHE A O 1
ATOM 753 N N . ALA A 1 98 ? 1.462 4.336 -2.347 1.00 87.94 98 ALA A N 1
ATOM 754 C CA . ALA A 1 98 ? 0.545 4.126 -1.227 1.00 87.94 98 ALA A CA 1
ATOM 755 C C . ALA A 1 98 ? 1.316 3.984 0.096 1.00 87.94 98 ALA A C 1
ATOM 757 O O . ALA A 1 98 ? 0.877 4.443 1.150 1.00 87.94 98 ALA A O 1
ATOM 758 N N . GLU A 1 99 ? 2.501 3.376 0.034 1.00 88.25 99 GLU A N 1
ATOM 759 C CA . GLU A 1 99 ? 3.443 3.298 1.145 1.00 88.25 99 GLU A CA 1
ATOM 760 C C . GLU A 1 99 ? 4.843 3.615 0.640 1.00 88.25 99 GLU A C 1
ATOM 762 O O . GLU A 1 99 ? 5.273 3.046 -0.362 1.00 88.25 99 GLU A O 1
ATOM 767 N N . LEU A 1 100 ? 5.562 4.490 1.343 1.00 92.00 100 LEU A N 1
ATOM 768 C CA . LEU A 1 100 ? 6.924 4.872 0.994 1.00 92.00 100 LEU A CA 1
ATOM 769 C C . LEU A 1 100 ? 7.799 4.899 2.246 1.00 92.00 100 LEU A C 1
ATOM 771 O O . LEU A 1 100 ? 7.519 5.627 3.198 1.00 92.00 100 LEU A O 1
ATOM 775 N N . ASP A 1 101 ? 8.867 4.112 2.230 1.00 92.31 101 ASP A N 1
ATOM 776 C CA . ASP A 1 101 ? 9.933 4.169 3.216 1.00 92.31 101 ASP A CA 1
ATOM 777 C C . ASP A 1 101 ? 11.035 5.115 2.729 1.00 92.31 101 ASP A C 1
ATOM 779 O O . ASP A 1 101 ? 11.853 4.769 1.874 1.00 92.31 101 ASP A O 1
ATOM 783 N N . GLU A 1 102 ? 11.035 6.331 3.270 1.00 95.62 102 GLU A N 1
ATOM 784 C CA . GLU A 1 102 ? 12.016 7.377 2.964 1.00 95.62 102 GLU A CA 1
ATOM 785 C C . GLU A 1 102 ? 13.353 7.195 3.699 1.00 95.62 102 GLU A C 1
ATOM 787 O O . GLU A 1 102 ? 14.277 7.987 3.489 1.00 95.62 102 GLU A O 1
ATOM 792 N N . SER A 1 103 ? 13.484 6.181 4.562 1.00 92.75 103 SER A N 1
ATOM 793 C CA . SER A 1 103 ? 14.783 5.826 5.145 1.00 92.75 103 SER A CA 1
ATOM 794 C C . SER A 1 103 ? 15.685 5.120 4.131 1.00 92.75 103 SER A C 1
ATOM 796 O O . SER A 1 103 ? 16.908 5.216 4.220 1.00 92.75 103 SER A O 1
ATOM 798 N N . VAL A 1 104 ? 15.093 4.474 3.120 1.00 92.38 104 VAL A N 1
ATOM 799 C CA . VAL A 1 104 ? 15.831 3.825 2.036 1.00 92.38 104 VAL A CA 1
ATOM 800 C C . VAL A 1 104 ? 16.394 4.889 1.096 1.00 92.38 104 VAL A C 1
ATOM 802 O O . VAL A 1 104 ? 15.657 5.575 0.387 1.00 92.38 104 VAL A O 1
ATOM 805 N N . ARG A 1 105 ? 17.722 5.013 1.090 1.00 94.62 105 ARG A N 1
ATOM 806 C CA . ARG A 1 105 ? 18.487 5.920 0.226 1.00 94.62 105 ARG A CA 1
ATOM 807 C C . ARG A 1 105 ? 19.494 5.128 -0.592 1.00 94.62 105 ARG A C 1
ATOM 809 O O . ARG A 1 105 ? 19.922 4.050 -0.189 1.00 94.62 105 ARG A O 1
ATOM 816 N N . GLY A 1 106 ? 19.881 5.669 -1.737 1.00 93.44 106 GLY A N 1
ATOM 817 C CA . GLY A 1 106 ? 20.848 5.031 -2.620 1.00 93.44 106 GLY A CA 1
ATOM 818 C C . GLY A 1 106 ? 20.983 5.777 -3.936 1.00 93.44 106 GLY A C 1
ATOM 819 O O . GLY A 1 106 ? 20.477 6.887 -4.080 1.00 93.44 106 GLY A O 1
ATOM 820 N N . ASN A 1 107 ? 21.649 5.152 -4.901 1.00 93.25 107 ASN A N 1
ATOM 821 C CA . ASN A 1 107 ? 21.779 5.680 -6.251 1.00 93.25 107 ASN A CA 1
ATOM 822 C C . ASN A 1 107 ? 21.503 4.578 -7.272 1.00 93.25 107 ASN A C 1
ATOM 824 O O . ASN A 1 107 ? 21.936 3.442 -7.081 1.00 93.25 107 ASN A O 1
ATOM 828 N N . VAL A 1 108 ? 20.833 4.936 -8.362 1.00 91.12 108 VAL A N 1
ATOM 829 C CA . VAL A 1 108 ? 20.720 4.113 -9.571 1.00 91.12 108 VAL A CA 1
ATOM 830 C C . VAL A 1 108 ? 21.702 4.656 -10.601 1.00 91.12 108 VAL A C 1
ATOM 832 O O . VAL A 1 108 ? 21.748 5.865 -10.814 1.00 91.12 108 VAL A O 1
ATOM 835 N N . ALA A 1 109 ? 22.499 3.778 -11.208 1.00 90.81 109 ALA A N 1
ATOM 836 C CA . ALA A 1 109 ? 23.366 4.132 -12.326 1.00 90.81 109 ALA A CA 1
ATOM 837 C C . ALA A 1 109 ? 22.595 4.005 -13.645 1.00 90.81 109 ALA A C 1
ATOM 839 O O . ALA A 1 109 ? 21.856 3.038 -13.841 1.00 90.81 109 ALA A O 1
ATOM 840 N N . LEU A 1 110 ? 22.769 4.979 -14.531 1.00 86.50 110 LEU A N 1
ATOM 841 C CA . LEU A 1 110 ? 22.264 4.952 -15.897 1.00 86.50 110 LEU A CA 1
ATOM 842 C C . LEU A 1 110 ? 23.321 4.373 -16.848 1.00 86.50 110 LEU A C 1
ATOM 844 O O . LEU A 1 110 ? 24.476 4.162 -16.473 1.00 86.50 110 LEU A O 1
ATOM 848 N N . GLY A 1 111 ? 22.924 4.117 -18.097 1.00 80.19 111 GLY A N 1
ATOM 849 C CA . GLY A 1 111 ? 23.821 3.575 -19.125 1.00 80.19 111 GLY A CA 1
ATOM 850 C C . GLY A 1 111 ? 24.989 4.495 -19.504 1.00 80.19 111 GLY A C 1
ATOM 851 O O . GLY A 1 111 ? 25.945 4.031 -20.111 1.00 80.19 111 GLY A O 1
ATOM 852 N N . ASP A 1 112 ? 24.930 5.775 -19.131 1.00 85.06 112 ASP A N 1
ATOM 853 C CA . ASP A 1 112 ? 25.981 6.781 -19.323 1.00 85.06 112 ASP A CA 1
ATOM 854 C C . ASP A 1 112 ? 26.844 6.998 -18.062 1.00 85.06 112 ASP A C 1
ATOM 856 O O . ASP A 1 112 ? 27.506 8.025 -17.937 1.00 85.06 112 ASP A O 1
ATOM 860 N N . GLU A 1 113 ? 26.798 6.062 -17.106 1.00 85.81 113 GLU A N 1
ATOM 861 C CA . GLU A 1 113 ? 27.461 6.112 -15.789 1.00 85.81 113 GLU A CA 1
ATOM 862 C C . GLU A 1 113 ? 26.976 7.226 -14.849 1.00 85.81 113 GLU A C 1
ATOM 864 O O . GLU A 1 113 ? 27.378 7.279 -13.676 1.00 85.81 113 GLU A O 1
ATOM 869 N N . SER A 1 114 ? 26.069 8.089 -15.310 1.00 89.88 114 SER A N 1
ATOM 870 C CA . SER A 1 114 ? 25.441 9.083 -14.453 1.00 89.88 114 SER A CA 1
ATOM 871 C C . SER A 1 114 ? 24.578 8.400 -13.388 1.00 89.88 114 SER A C 1
ATOM 873 O O . SER A 1 114 ? 24.139 7.254 -13.525 1.00 89.88 114 SER A O 1
ATOM 875 N N . LYS A 1 115 ? 24.372 9.094 -12.265 1.00 91.50 115 LYS A N 1
ATOM 876 C CA . LYS A 1 115 ? 23.675 8.546 -11.098 1.00 91.50 115 LYS A CA 1
ATOM 877 C C . LYS A 1 115 ? 22.433 9.355 -10.772 1.00 91.50 115 LYS A C 1
ATOM 879 O O . LYS A 1 115 ? 22.473 10.584 -10.739 1.00 91.50 115 LYS A O 1
ATOM 884 N N . MET A 1 116 ? 21.351 8.652 -10.464 1.00 93.19 116 MET A N 1
ATOM 885 C CA . MET A 1 116 ? 20.104 9.228 -9.975 1.00 93.19 116 MET A CA 1
ATOM 886 C C . MET A 1 116 ? 19.878 8.839 -8.516 1.00 93.19 116 MET A C 1
ATOM 888 O O . MET A 1 116 ? 19.999 7.671 -8.151 1.00 93.19 116 MET A O 1
ATOM 892 N N . GLU A 1 117 ? 19.528 9.818 -7.685 1.00 96.38 117 GLU A N 1
ATOM 893 C CA . GLU A 1 117 ? 19.326 9.620 -6.250 1.00 96.38 117 GLU A CA 1
ATOM 894 C C . GLU A 1 117 ? 17.991 8.914 -5.959 1.00 96.38 117 GLU A C 1
ATOM 896 O O . GLU A 1 117 ? 16.912 9.410 -6.300 1.00 96.38 117 GLU A O 1
ATOM 901 N N . VAL A 1 118 ? 18.057 7.787 -5.251 1.00 97.31 118 VAL A N 1
ATOM 902 C CA . VAL A 1 118 ? 16.890 7.102 -4.685 1.00 97.31 118 VAL A CA 1
ATOM 903 C C . VAL A 1 118 ? 16.521 7.765 -3.363 1.00 97.31 118 VAL A C 1
ATOM 905 O O . VAL A 1 118 ? 17.325 7.811 -2.429 1.00 97.31 118 VAL A O 1
ATOM 908 N N . LYS A 1 119 ? 15.279 8.246 -3.264 1.00 97.31 119 LYS A N 1
ATOM 909 C CA . LYS A 1 119 ? 14.747 8.934 -2.076 1.00 97.31 119 LYS A CA 1
ATOM 910 C C . LYS A 1 119 ? 13.756 8.118 -1.251 1.00 97.31 119 LYS A C 1
ATOM 912 O O . LYS A 1 119 ? 13.244 8.620 -0.251 1.00 97.31 119 LYS A O 1
ATOM 917 N N . GLY A 1 120 ? 13.472 6.895 -1.667 1.00 96.56 120 GLY A N 1
ATOM 918 C CA . GLY A 1 120 ? 12.663 5.964 -0.901 1.00 96.56 120 GLY A CA 1
ATOM 919 C C . GLY A 1 120 ? 12.365 4.695 -1.679 1.00 96.56 120 GLY A C 1
ATOM 920 O O . GLY A 1 120 ? 12.602 4.614 -2.887 1.00 96.56 120 GLY A O 1
ATOM 921 N N . LYS A 1 121 ? 11.814 3.709 -0.979 1.00 96.88 121 LYS A N 1
ATOM 922 C CA . LYS A 1 121 ? 11.320 2.458 -1.560 1.00 96.88 121 LYS A CA 1
ATOM 923 C C . LYS A 1 121 ? 9.914 2.190 -1.057 1.00 96.88 121 LYS A C 1
ATOM 925 O O . LYS A 1 121 ? 9.635 2.394 0.123 1.00 96.88 121 LYS A O 1
ATOM 930 N N . GLY A 1 122 ? 9.023 1.752 -1.932 1.00 94.25 122 GLY A N 1
ATOM 931 C CA . GLY A 1 122 ? 7.616 1.677 -1.584 1.00 94.25 122 GLY A CA 1
ATOM 932 C C . GLY A 1 122 ? 6.770 0.802 -2.490 1.00 94.25 122 GLY A C 1
ATOM 933 O O . GLY A 1 122 ? 7.260 0.179 -3.433 1.00 94.25 122 GLY A O 1
ATOM 934 N N . ASN A 1 123 ? 5.479 0.779 -2.179 1.00 92.69 123 ASN A N 1
ATOM 935 C CA . ASN A 1 123 ? 4.462 0.054 -2.925 1.00 92.69 123 ASN A CA 1
ATOM 936 C C . ASN A 1 123 ? 3.516 1.050 -3.596 1.00 92.69 123 ASN A C 1
ATOM 938 O O . ASN A 1 123 ? 3.047 2.001 -2.965 1.00 92.69 123 ASN A O 1
ATOM 942 N N . ILE A 1 124 ? 3.225 0.810 -4.870 1.00 91.12 124 ILE A N 1
ATOM 943 C CA . ILE A 1 124 ? 2.305 1.616 -5.678 1.00 91.12 124 ILE A CA 1
ATOM 944 C C . ILE A 1 124 ? 1.036 0.797 -5.871 1.00 91.12 124 ILE A C 1
ATOM 946 O O . ILE A 1 124 ? 1.097 -0.314 -6.400 1.00 91.12 124 ILE A O 1
ATOM 950 N N . LEU A 1 125 ? -0.092 1.330 -5.402 1.00 89.12 125 LEU A N 1
ATOM 951 C CA . LEU A 1 125 ? -1.401 0.714 -5.580 1.00 89.12 125 LEU A CA 1
ATOM 952 C C . LEU A 1 125 ? -1.899 1.014 -6.992 1.00 89.12 125 LEU A C 1
ATOM 954 O O . LEU A 1 125 ? -1.936 2.171 -7.415 1.00 89.12 125 LEU A O 1
ATOM 958 N N . ILE A 1 126 ? -2.283 -0.030 -7.713 1.00 87.94 126 ILE A N 1
ATOM 959 C CA . ILE A 1 126 ? -2.778 0.059 -9.081 1.00 87.94 126 ILE A CA 1
ATOM 960 C C . ILE A 1 126 ? -4.164 -0.557 -9.166 1.00 87.94 126 ILE A C 1
ATOM 962 O O . ILE A 1 126 ? -4.468 -1.539 -8.484 1.00 87.94 126 ILE A O 1
ATOM 966 N N . ARG A 1 127 ? -4.998 0.023 -10.023 1.00 83.06 127 ARG A N 1
ATOM 967 C CA . ARG A 1 127 ? -6.333 -0.492 -10.306 1.00 83.06 127 ARG A CA 1
ATOM 968 C C . ARG A 1 127 ? -6.330 -1.233 -11.634 1.00 83.06 127 ARG A C 1
ATOM 970 O O . ARG A 1 127 ? -5.959 -0.676 -12.670 1.00 83.06 127 ARG A O 1
ATOM 977 N N . LEU A 1 128 ? -6.762 -2.484 -11.597 1.00 79.00 128 LEU A N 1
ATOM 978 C CA . LEU A 1 128 ? -6.962 -3.317 -12.770 1.00 79.00 128 LEU A CA 1
ATOM 979 C C . LEU A 1 128 ? -8.272 -2.954 -13.478 1.00 79.00 128 LEU A C 1
ATOM 981 O O . LEU A 1 128 ? -9.184 -2.351 -12.910 1.00 79.00 128 LEU A O 1
ATOM 985 N N . LYS A 1 129 ? -8.387 -3.341 -14.753 1.00 72.38 129 LYS A N 1
ATOM 986 C CA . LYS A 1 129 ? -9.578 -3.045 -15.569 1.00 72.38 129 LYS A CA 1
ATOM 987 C C . LYS A 1 129 ? -10.849 -3.731 -15.063 1.00 72.38 129 LYS A C 1
ATOM 989 O O . LYS A 1 129 ? -11.933 -3.205 -15.283 1.00 72.38 129 LYS A O 1
ATOM 994 N N . ASN A 1 130 ? -10.720 -4.883 -14.405 1.00 73.06 130 ASN A N 1
ATOM 995 C CA . ASN A 1 130 ? -11.837 -5.602 -13.787 1.00 73.06 130 ASN A CA 1
ATOM 996 C C . ASN A 1 130 ? -12.324 -4.945 -12.478 1.00 73.06 130 ASN A C 1
ATOM 998 O O . ASN A 1 130 ? -13.330 -5.376 -11.929 1.00 73.06 130 ASN A O 1
ATOM 1002 N N . GLY A 1 131 ? -11.653 -3.887 -12.010 1.00 74.06 131 GLY A N 1
ATOM 1003 C CA . GLY A 1 131 ? -11.985 -3.181 -10.778 1.00 74.06 131 GLY A CA 1
ATOM 1004 C C . GLY A 1 131 ? -11.145 -3.599 -9.576 1.00 74.06 131 GLY A C 1
ATOM 1005 O O . GLY A 1 131 ? -11.137 -2.848 -8.604 1.00 74.06 131 GLY A O 1
ATOM 1006 N N . ASP A 1 132 ? -10.410 -4.709 -9.672 1.00 76.44 132 ASP A N 1
ATOM 1007 C CA . ASP A 1 132 ? -9.549 -5.201 -8.599 1.00 76.44 132 ASP A CA 1
ATOM 1008 C C . ASP A 1 132 ? -8.326 -4.306 -8.392 1.00 76.44 132 ASP A C 1
ATOM 1010 O O . ASP A 1 132 ? -7.905 -3.539 -9.268 1.00 76.44 132 ASP A O 1
ATOM 1014 N N . HIS A 1 133 ? -7.706 -4.460 -7.227 1.00 80.31 133 HIS A N 1
ATOM 1015 C CA . HIS A 1 133 ? -6.514 -3.725 -6.836 1.00 80.31 133 HIS A CA 1
ATOM 1016 C C . HIS A 1 133 ? -5.308 -4.648 -6.717 1.00 80.31 133 HIS A C 1
ATOM 1018 O O . HIS A 1 133 ? -5.390 -5.738 -6.155 1.00 80.31 133 HIS A O 1
ATOM 1024 N N . GLN A 1 134 ? -4.161 -4.180 -7.201 1.00 84.12 134 GLN A N 1
ATOM 1025 C CA . GLN A 1 134 ? -2.877 -4.860 -7.047 1.00 84.12 134 GLN A CA 1
ATOM 1026 C C . GLN A 1 134 ? -1.764 -3.874 -6.698 1.00 84.12 134 GLN A C 1
ATOM 1028 O O . GLN A 1 134 ? -1.947 -2.658 -6.744 1.00 84.12 134 GLN A O 1
ATOM 1033 N N . PHE A 1 135 ? -0.587 -4.400 -6.356 1.00 89.00 135 PHE A N 1
ATOM 1034 C CA . PHE A 1 135 ? 0.581 -3.590 -6.030 1.00 89.00 135 PHE A CA 1
ATOM 1035 C C . PHE A 1 135 ? 1.740 -3.821 -6.994 1.00 89.00 135 PHE A C 1
ATOM 1037 O O . PHE A 1 135 ? 2.231 -4.942 -7.138 1.00 89.00 135 PHE A O 1
ATOM 1044 N N . ILE A 1 136 ? 2.299 -2.725 -7.508 1.00 91.88 136 ILE A N 1
ATOM 1045 C CA . ILE A 1 136 ? 3.697 -2.709 -7.945 1.00 91.88 136 ILE A CA 1
ATOM 1046 C C . ILE A 1 136 ? 4.536 -2.561 -6.676 1.00 91.88 136 ILE A C 1
ATOM 1048 O O . ILE A 1 136 ? 4.722 -1.468 -6.136 1.00 91.88 136 ILE A O 1
ATOM 1052 N N . SER A 1 137 ? 4.963 -3.700 -6.140 1.00 92.31 137 SER A N 1
ATOM 1053 C CA . SER A 1 137 ? 5.707 -3.766 -4.881 1.00 92.31 137 SER A CA 1
ATOM 1054 C C . SER A 1 137 ? 7.200 -3.532 -5.085 1.00 92.31 137 SER A C 1
ATOM 1056 O O . SER A 1 137 ? 7.760 -3.998 -6.080 1.00 92.31 137 SER A O 1
ATOM 1058 N N . ASN A 1 138 ? 7.847 -2.920 -4.088 1.00 94.00 138 ASN A N 1
ATOM 1059 C CA . ASN A 1 138 ? 9.293 -2.666 -4.039 1.00 94.00 138 ASN A CA 1
ATOM 1060 C C . ASN A 1 138 ? 9.827 -1.689 -5.104 1.00 94.00 138 ASN A C 1
ATOM 1062 O O . ASN A 1 138 ? 10.976 -1.824 -5.523 1.00 94.00 138 ASN A O 1
ATOM 1066 N N . GLY A 1 139 ? 9.030 -0.701 -5.511 1.00 95.81 139 GLY A N 1
ATOM 1067 C CA . GLY A 1 139 ? 9.468 0.346 -6.435 1.00 95.81 139 GLY A CA 1
ATOM 1068 C C . GLY A 1 139 ? 10.327 1.415 -5.759 1.00 95.81 139 GLY A C 1
ATOM 1069 O O . GLY A 1 139 ? 10.085 1.777 -4.605 1.00 95.81 139 GLY A O 1
ATOM 1070 N N . TYR A 1 140 ? 11.317 1.938 -6.480 1.00 97.69 140 TYR A N 1
ATOM 1071 C CA . TYR A 1 140 ? 12.138 3.058 -6.028 1.00 97.69 140 TYR A CA 1
ATOM 1072 C C . TYR A 1 140 ? 11.532 4.405 -6.412 1.00 97.69 140 TYR A C 1
ATOM 1074 O O . TYR A 1 140 ? 11.105 4.619 -7.548 1.00 97.69 140 TYR A O 1
ATOM 1082 N N . TYR A 1 141 ? 11.538 5.327 -5.452 1.00 97.25 141 TYR A N 1
ATOM 1083 C CA . TYR A 1 141 ? 11.185 6.723 -5.665 1.00 97.25 141 TYR A CA 1
ATOM 1084 C C . TYR A 1 141 ? 12.429 7.520 -6.065 1.00 97.25 141 TYR A C 1
ATOM 1086 O O . TYR A 1 141 ? 13.359 7.663 -5.266 1.00 97.25 141 TYR A O 1
ATOM 1094 N N . ILE A 1 142 ? 12.432 8.049 -7.289 1.00 96.19 142 ILE A N 1
ATOM 1095 C CA . ILE A 1 142 ? 13.566 8.771 -7.882 1.00 96.19 142 ILE A CA 1
ATOM 1096 C C . ILE A 1 142 ? 13.063 10.104 -8.460 1.00 96.19 142 ILE A C 1
ATOM 1098 O O . ILE A 1 142 ? 12.684 10.154 -9.626 1.00 96.19 142 ILE A O 1
ATOM 1102 N N . PRO A 1 143 ? 13.042 11.201 -7.677 1.00 93.94 143 PRO A N 1
ATOM 1103 C CA . PRO A 1 143 ? 12.361 12.446 -8.055 1.00 93.94 143 PRO A CA 1
ATOM 1104 C C . PRO A 1 143 ? 12.840 13.094 -9.361 1.00 93.94 143 PRO A C 1
ATOM 1106 O O . PRO A 1 143 ? 12.116 13.888 -9.951 1.00 93.94 143 PRO A O 1
ATOM 1109 N N . SER A 1 144 ? 14.068 12.802 -9.796 1.00 90.56 144 SER A N 1
ATOM 1110 C CA . SER A 1 144 ? 14.630 13.318 -11.046 1.00 90.56 144 SER A CA 1
ATOM 1111 C C . SER A 1 144 ? 14.150 12.564 -12.294 1.00 90.56 144 SER A C 1
ATOM 1113 O O . SER A 1 144 ? 14.394 13.032 -13.406 1.00 90.56 144 SER A O 1
ATOM 1115 N N . MET A 1 145 ? 13.466 11.423 -12.146 1.00 87.94 145 MET A N 1
ATOM 1116 C CA . MET A 1 145 ? 12.877 10.693 -13.271 1.00 87.94 145 MET A CA 1
ATOM 1117 C C . MET A 1 145 ? 11.578 11.346 -13.734 1.00 87.94 145 MET A C 1
ATOM 1119 O O . MET A 1 145 ? 10.695 11.645 -12.936 1.00 87.94 145 MET A O 1
ATOM 1123 N N . LYS A 1 146 ? 11.439 11.505 -15.051 1.00 85.38 146 LYS A N 1
ATOM 1124 C CA . LYS A 1 146 ? 10.209 12.015 -15.680 1.00 85.38 146 LYS A CA 1
ATOM 1125 C C . LYS A 1 146 ? 9.237 10.906 -16.069 1.00 85.38 146 LYS A C 1
ATOM 1127 O O . LYS A 1 146 ? 8.040 11.134 -16.146 1.00 85.38 146 LYS A O 1
ATOM 1132 N N . THR A 1 147 ? 9.758 9.709 -16.299 1.00 87.75 147 THR A N 1
ATOM 1133 C CA . THR A 1 147 ? 9.012 8.554 -16.796 1.00 87.75 147 THR A CA 1
ATOM 1134 C C . THR A 1 147 ? 9.064 7.419 -15.788 1.00 87.75 147 THR A C 1
ATOM 1136 O O . THR A 1 147 ? 10.087 7.222 -15.130 1.00 87.75 147 THR A O 1
ATOM 1139 N N . ASN A 1 148 ? 7.987 6.641 -15.690 1.00 93.94 148 ASN A N 1
ATOM 1140 C CA . ASN A 1 148 ? 7.962 5.458 -14.836 1.00 93.94 148 ASN A CA 1
ATOM 1141 C C . ASN A 1 148 ? 8.494 4.244 -15.598 1.00 93.94 148 ASN A C 1
ATOM 1143 O O . ASN A 1 148 ? 8.190 4.064 -16.780 1.00 93.94 148 ASN A O 1
ATOM 1147 N N . ILE A 1 149 ? 9.251 3.394 -14.911 1.00 95.50 149 ILE A N 1
ATOM 1148 C CA . ILE A 1 149 ? 9.827 2.177 -15.478 1.00 95.50 149 ILE A CA 1
ATOM 1149 C C . ILE A 1 149 ? 9.317 0.971 -14.699 1.00 95.50 149 ILE A C 1
ATOM 1151 O O . ILE A 1 149 ? 9.441 0.906 -13.474 1.00 95.50 149 ILE A O 1
ATOM 1155 N N . LEU A 1 150 ? 8.767 -0.001 -15.419 1.00 95.94 150 LEU A N 1
ATOM 1156 C CA . LEU A 1 150 ? 8.384 -1.301 -14.898 1.00 95.94 150 LEU A CA 1
ATOM 1157 C C . LEU A 1 150 ? 9.455 -2.317 -15.307 1.00 95.94 150 LEU A C 1
ATOM 1159 O O . LEU A 1 150 ? 9.455 -2.810 -16.432 1.00 95.94 150 LEU A O 1
ATOM 1163 N N . SER A 1 151 ? 10.373 -2.621 -14.384 1.00 97.19 151 SER A N 1
ATOM 1164 C CA . SER A 1 151 ? 11.370 -3.679 -14.583 1.00 97.19 151 SER A CA 1
ATOM 1165 C C . SER A 1 151 ? 10.712 -5.022 -14.905 1.00 97.19 151 SER A C 1
ATOM 1167 O O . SER A 1 151 ? 9.964 -5.563 -14.087 1.00 97.19 151 SER A O 1
ATOM 1169 N N . LEU A 1 152 ? 11.033 -5.576 -16.075 1.00 96.31 152 LEU A N 1
ATOM 1170 C CA . LEU A 1 152 ? 10.629 -6.933 -16.449 1.00 96.31 152 LEU A CA 1
ATOM 1171 C C . LEU A 1 152 ? 11.371 -7.980 -15.609 1.00 96.31 152 LEU A C 1
ATOM 1173 O O . LEU A 1 152 ? 10.784 -8.998 -15.259 1.00 96.31 152 LEU A O 1
ATOM 1177 N N . GLY A 1 153 ? 12.615 -7.698 -15.206 1.00 96.31 153 GLY A N 1
ATOM 1178 C CA . GLY A 1 153 ? 13.392 -8.564 -14.313 1.00 96.31 153 GLY A CA 1
ATOM 1179 C C . GLY A 1 153 ? 12.692 -8.804 -12.974 1.00 96.31 153 GLY A C 1
ATOM 1180 O O . GLY A 1 153 ? 12.517 -9.949 -12.568 1.00 96.31 153 GLY A O 1
ATOM 1181 N N . GLN A 1 154 ? 12.178 -7.750 -12.332 1.00 95.81 154 GLN A N 1
ATOM 1182 C CA . GLN A 1 154 ? 11.427 -7.902 -11.078 1.00 95.81 154 GLN A CA 1
ATOM 1183 C C . GLN A 1 154 ? 10.077 -8.609 -11.244 1.00 95.81 154 GLN A C 1
ATOM 1185 O O . GLN A 1 154 ? 9.560 -9.178 -10.283 1.00 95.81 154 GLN A O 1
ATOM 1190 N N . LEU A 1 155 ? 9.476 -8.567 -12.434 1.00 94.75 155 LEU A N 1
ATOM 1191 C CA . LEU A 1 155 ? 8.285 -9.367 -12.714 1.00 94.75 155 LEU A CA 1
ATOM 1192 C C . LEU A 1 155 ? 8.652 -10.849 -12.861 1.00 94.75 155 LEU A C 1
ATOM 1194 O O . LEU A 1 155 ? 7.977 -11.696 -12.280 1.00 94.75 155 LEU A O 1
ATOM 1198 N N . LEU A 1 156 ? 9.755 -11.166 -13.542 1.00 95.12 156 LEU A N 1
ATOM 1199 C CA . LEU A 1 156 ? 10.265 -12.539 -13.622 1.00 95.12 156 LEU A CA 1
ATOM 1200 C C . LEU A 1 156 ? 10.585 -13.103 -12.228 1.00 95.12 156 LEU A C 1
ATOM 1202 O O . LEU A 1 156 ? 10.195 -14.228 -11.930 1.00 95.12 156 LEU A O 1
ATOM 1206 N N . GLU A 1 157 ? 11.201 -12.314 -11.337 1.00 94.75 157 GLU A N 1
ATOM 1207 C CA . GLU A 1 157 ? 11.457 -12.710 -9.937 1.00 94.75 157 GLU A CA 1
ATOM 1208 C C . GLU A 1 157 ? 10.177 -13.077 -9.169 1.00 94.75 157 GLU A C 1
ATOM 1210 O O . GLU A 1 157 ? 10.207 -13.908 -8.263 1.00 94.75 157 GLU A O 1
ATOM 1215 N N . LYS A 1 158 ? 9.041 -12.469 -9.529 1.00 90.94 158 LYS A N 1
ATOM 1216 C CA . LYS A 1 158 ? 7.722 -12.752 -8.940 1.00 90.94 158 LYS A CA 1
ATOM 1217 C C . LYS A 1 158 ? 6.983 -13.902 -9.643 1.00 90.94 158 LYS A C 1
ATOM 1219 O O . LYS A 1 158 ? 5.860 -14.225 -9.258 1.00 90.94 158 LYS A O 1
ATOM 1224 N N . GLY A 1 159 ? 7.596 -14.530 -10.646 1.00 92.62 159 GLY A N 1
ATOM 1225 C CA . GLY A 1 159 ? 7.046 -15.679 -11.366 1.00 92.62 159 GLY A CA 1
ATOM 1226 C C . GLY A 1 159 ? 6.082 -15.331 -12.502 1.00 92.62 159 GLY A C 1
ATOM 1227 O O . GLY A 1 159 ? 5.322 -16.199 -12.918 1.00 92.62 159 GLY A O 1
ATOM 1228 N N . TYR A 1 160 ? 6.085 -14.092 -13.003 1.00 94.12 160 TYR A N 1
ATOM 1229 C CA . TYR A 1 160 ? 5.331 -13.753 -14.215 1.00 94.12 160 TYR A CA 1
ATOM 1230 C C . TYR A 1 160 ? 6.038 -14.295 -15.466 1.00 94.12 160 TYR A C 1
ATOM 1232 O O . TYR A 1 160 ? 7.255 -14.170 -15.586 1.00 94.12 160 TYR A O 1
ATOM 1240 N N . ASP A 1 161 ? 5.283 -14.836 -16.424 1.00 95.94 161 ASP A N 1
ATOM 1241 C CA . ASP A 1 161 ? 5.798 -15.238 -17.741 1.00 95.94 161 ASP A CA 1
ATOM 1242 C C . ASP A 1 161 ? 5.722 -14.054 -18.713 1.00 95.94 161 ASP A C 1
ATOM 1244 O O . ASP A 1 161 ? 4.666 -13.440 -18.885 1.00 95.94 161 ASP A O 1
ATOM 1248 N N . ILE A 1 162 ? 6.848 -13.722 -19.348 1.00 96.19 162 ILE A N 1
ATOM 1249 C CA . ILE A 1 162 ? 6.984 -12.557 -20.226 1.00 96.19 162 ILE A CA 1
ATOM 1250 C C . ILE A 1 162 ? 7.399 -13.033 -21.613 1.00 96.19 162 ILE A C 1
ATOM 1252 O O . ILE A 1 162 ? 8.484 -13.584 -21.799 1.00 96.19 162 ILE A O 1
ATOM 1256 N N . ARG A 1 163 ? 6.553 -12.779 -22.615 1.00 96.19 163 ARG A N 1
ATOM 1257 C CA . ARG A 1 163 ? 6.792 -13.200 -24.002 1.00 96.19 163 ARG A CA 1
ATOM 1258 C C . ARG A 1 163 ? 6.812 -12.016 -24.946 1.00 96.19 163 ARG A C 1
ATOM 1260 O O . ARG A 1 163 ? 5.810 -11.316 -25.075 1.00 96.19 163 ARG A O 1
ATOM 1267 N N . LEU A 1 164 ? 7.923 -11.847 -25.655 1.00 95.94 164 LEU A N 1
ATOM 1268 C CA . LEU A 1 164 ? 8.038 -10.907 -26.765 1.00 95.94 164 LEU A CA 1
ATOM 1269 C C . LEU A 1 164 ? 7.905 -11.682 -28.074 1.00 95.94 164 LEU A C 1
ATOM 1271 O O . LEU A 1 164 ? 8.778 -12.472 -28.429 1.00 95.94 164 LEU A O 1
ATOM 1275 N N . LYS A 1 165 ? 6.794 -11.484 -28.778 1.00 94.81 165 LYS A N 1
ATOM 1276 C CA . LYS A 1 165 ? 6.520 -12.144 -30.058 1.00 94.81 165 LYS A CA 1
ATOM 1277 C C . LYS A 1 165 ? 5.565 -11.297 -30.888 1.00 94.81 165 LYS A C 1
ATOM 1279 O O . LYS A 1 165 ? 4.701 -10.627 -30.330 1.00 94.81 165 LYS A O 1
ATOM 1284 N N . ASP A 1 166 ? 5.705 -11.341 -32.211 1.00 94.25 166 ASP A N 1
ATOM 1285 C CA . ASP A 1 166 ? 4.767 -10.719 -33.153 1.00 94.25 166 ASP A CA 1
ATOM 1286 C C . ASP A 1 166 ? 4.542 -9.222 -32.856 1.00 94.25 166 ASP A C 1
ATOM 1288 O O . ASP A 1 166 ? 3.409 -8.749 -32.816 1.00 94.25 166 ASP A O 1
ATOM 1292 N N . ASN A 1 167 ? 5.623 -8.483 -32.569 1.00 94.31 167 ASN A N 1
ATOM 1293 C CA . ASN A 1 167 ? 5.599 -7.068 -32.164 1.00 94.31 167 ASN A CA 1
ATOM 1294 C C . ASN A 1 167 ? 4.726 -6.775 -30.929 1.00 94.31 167 ASN A C 1
ATOM 1296 O O . ASN A 1 167 ? 4.188 -5.680 -30.783 1.00 94.31 167 ASN A O 1
ATOM 1300 N N . ASN A 1 168 ? 4.572 -7.749 -30.034 1.00 94.31 168 ASN A N 1
ATOM 1301 C CA . ASN A 1 168 ? 3.829 -7.614 -28.790 1.00 94.31 168 ASN A CA 1
ATOM 1302 C C . ASN A 1 168 ? 4.642 -8.153 -27.611 1.00 94.31 168 ASN A C 1
ATOM 1304 O O . ASN A 1 168 ? 5.341 -9.159 -27.736 1.00 94.31 168 ASN A O 1
ATOM 1308 N N . LEU A 1 169 ? 4.474 -7.527 -26.449 1.00 97.12 169 LEU A N 1
ATOM 1309 C CA . LEU A 1 169 ? 4.918 -8.040 -25.159 1.00 97.12 169 LEU A CA 1
ATOM 1310 C C . LEU A 1 169 ? 3.692 -8.538 -24.392 1.00 97.12 169 LEU A C 1
ATOM 1312 O O . LEU A 1 169 ? 2.765 -7.777 -24.134 1.00 97.12 169 LEU A O 1
ATOM 1316 N N . SER A 1 170 ? 3.669 -9.821 -24.044 1.00 95.50 170 SER A N 1
ATOM 1317 C CA . SER A 1 170 ? 2.605 -10.436 -23.243 1.00 95.50 170 SER A CA 1
ATOM 1318 C C . SER A 1 170 ? 3.124 -10.783 -21.854 1.00 95.50 170 SER A C 1
ATOM 1320 O O . SER A 1 170 ? 4.222 -11.324 -21.745 1.00 95.50 170 SER A O 1
ATOM 1322 N N . ILE A 1 171 ? 2.332 -10.501 -20.820 1.00 93.88 171 ILE A N 1
ATOM 1323 C CA . ILE A 1 171 ? 2.611 -10.870 -19.428 1.00 93.88 171 ILE A CA 1
ATOM 1324 C C . ILE A 1 171 ? 1.510 -11.821 -18.965 1.00 93.88 171 ILE A C 1
ATOM 1326 O O . ILE A 1 171 ? 0.324 -11.487 -19.073 1.00 93.88 171 ILE A O 1
ATOM 1330 N N . ARG A 1 172 ? 1.899 -12.987 -18.455 1.00 92.25 172 ARG A N 1
ATOM 1331 C CA . ARG A 1 172 ? 1.008 -13.987 -17.859 1.00 92.25 172 ARG A CA 1
ATOM 1332 C C . ARG A 1 172 ? 1.360 -14.215 -16.392 1.00 92.25 172 ARG A C 1
ATOM 1334 O O . ARG A 1 172 ? 2.516 -14.041 -16.005 1.00 92.25 172 ARG A O 1
ATOM 1341 N N . ASP A 1 173 ? 0.366 -14.560 -15.584 1.00 87.38 173 ASP A N 1
ATOM 1342 C CA . ASP A 1 173 ? 0.587 -14.992 -14.201 1.00 87.38 173 ASP A CA 1
ATOM 1343 C C . ASP A 1 173 ? 1.102 -16.444 -14.134 1.00 87.38 173 ASP A C 1
ATOM 1345 O O . ASP A 1 173 ? 1.330 -17.098 -15.155 1.00 87.38 173 ASP A O 1
ATOM 1349 N N . GLN A 1 174 ? 1.294 -16.948 -12.913 1.00 89.19 174 GLN A N 1
ATOM 1350 C CA . GLN A 1 174 ? 1.772 -18.312 -12.653 1.00 89.19 174 GLN A CA 1
ATOM 1351 C C . GLN A 1 174 ? 0.763 -19.393 -13.077 1.00 89.19 174 GLN A C 1
ATOM 1353 O O . GLN A 1 174 ? 1.152 -20.521 -13.370 1.00 89.19 174 GLN A O 1
ATOM 1358 N N . GLU A 1 175 ? -0.522 -19.045 -13.157 1.00 90.81 175 GLU A N 1
ATOM 1359 C CA . GLU A 1 175 ? -1.599 -19.912 -13.646 1.00 90.81 175 GLU A CA 1
ATOM 1360 C C . GLU A 1 175 ? -1.721 -19.869 -15.180 1.00 90.81 175 GLU A C 1
ATOM 1362 O O . GLU A 1 175 ? -2.593 -20.508 -15.763 1.00 90.81 175 GLU A O 1
ATOM 1367 N N . SER A 1 176 ? -0.805 -19.164 -15.856 1.00 88.50 176 SER A N 1
ATOM 1368 C CA . SER A 1 176 ? -0.792 -18.925 -17.303 1.00 88.50 176 SER A CA 1
ATOM 1369 C C . SER A 1 176 ? -1.932 -18.044 -17.826 1.00 88.50 176 SER A C 1
ATOM 1371 O O . SER A 1 176 ? -2.089 -17.928 -19.049 1.00 88.50 176 SER A O 1
ATOM 1373 N N . ASN A 1 177 ? -2.670 -17.350 -16.958 1.00 87.88 177 ASN A N 1
ATOM 1374 C CA . ASN A 1 177 ? -3.681 -16.381 -17.372 1.00 87.88 177 ASN A CA 1
ATOM 1375 C C . ASN A 1 177 ? -3.007 -15.142 -17.971 1.00 87.88 177 ASN A C 1
ATOM 1377 O O . ASN A 1 177 ? -2.028 -14.617 -17.437 1.00 87.88 177 ASN A O 1
ATOM 1381 N N . LEU A 1 178 ? -3.539 -14.640 -19.088 1.00 87.94 178 LEU A N 1
ATOM 1382 C CA . LEU A 1 178 ? -3.045 -13.413 -19.712 1.00 87.94 178 LEU A CA 1
ATOM 1383 C C . LEU A 1 178 ? -3.451 -12.179 -18.897 1.00 87.94 178 LEU A C 1
ATOM 1385 O O . LEU A 1 178 ? -4.619 -11.804 -18.871 1.00 87.94 178 LEU A O 1
ATOM 1389 N N . ILE A 1 179 ? -2.465 -11.499 -18.308 1.00 87.31 179 ILE A N 1
ATOM 1390 C CA . ILE A 1 179 ? -2.673 -10.248 -17.565 1.00 87.31 179 ILE A CA 1
ATOM 1391 C C . ILE A 1 179 ? -2.765 -9.077 -18.534 1.00 87.31 179 ILE A C 1
ATOM 1393 O O . ILE A 1 179 ? -3.674 -8.250 -18.462 1.00 87.31 179 ILE A O 1
ATOM 1397 N N . THR A 1 180 ? -1.790 -8.978 -19.439 1.00 88.88 180 THR A N 1
ATOM 1398 C CA . THR A 1 180 ? -1.753 -7.904 -20.429 1.00 88.88 180 THR A CA 1
ATOM 1399 C C . THR A 1 180 ? -0.980 -8.306 -21.674 1.00 88.88 180 THR A C 1
ATOM 1401 O O . THR A 1 180 ? -0.053 -9.116 -21.625 1.00 88.88 180 THR A O 1
ATOM 1404 N N . LYS A 1 181 ? -1.360 -7.696 -22.795 1.00 92.00 181 LYS A N 1
ATOM 1405 C CA . LYS A 1 181 ? -0.655 -7.752 -24.071 1.00 92.00 181 LYS A CA 1
ATOM 1406 C C . LYS A 1 181 ? -0.468 -6.323 -24.562 1.00 92.00 181 LYS A C 1
ATOM 1408 O O . LYS A 1 181 ? -1.445 -5.604 -24.758 1.00 92.00 181 LYS A O 1
ATOM 1413 N N . VAL A 1 182 ? 0.785 -5.919 -24.722 1.00 92.88 182 VAL A N 1
ATOM 1414 C CA . VAL A 1 182 ? 1.193 -4.558 -25.062 1.00 92.88 182 VAL A CA 1
ATOM 1415 C C . VAL A 1 182 ? 1.779 -4.568 -26.474 1.00 92.88 182 VAL A C 1
ATOM 1417 O O . VAL A 1 182 ? 2.827 -5.190 -26.675 1.00 92.88 182 VAL A O 1
ATOM 1420 N N . PRO A 1 183 ? 1.132 -3.920 -27.458 1.00 94.00 183 PRO A N 1
ATOM 1421 C CA . PRO A 1 183 ? 1.710 -3.771 -28.783 1.00 94.00 183 PRO A CA 1
ATOM 1422 C C . PRO A 1 183 ? 2.918 -2.837 -28.733 1.00 94.00 183 PRO A C 1
ATOM 1424 O O . PRO A 1 183 ? 2.978 -1.900 -27.936 1.00 94.00 183 PRO A O 1
ATOM 1427 N N . MET A 1 184 ? 3.884 -3.104 -29.602 1.00 93.69 184 MET A N 1
ATOM 1428 C CA . MET A 1 184 ? 5.044 -2.247 -29.786 1.00 93.69 184 MET A CA 1
ATOM 1429 C C . MET A 1 184 ? 4.605 -0.892 -30.360 1.00 93.69 184 MET A C 1
ATOM 1431 O O . MET A 1 184 ? 3.905 -0.836 -31.373 1.00 93.69 184 MET A O 1
ATOM 1435 N N . SER A 1 185 ? 5.020 0.201 -29.724 1.00 89.62 185 SER A N 1
ATOM 1436 C CA . SER A 1 185 ? 4.796 1.563 -30.217 1.00 89.62 185 SER A CA 1
ATOM 1437 C C . SER A 1 185 ? 5.712 1.892 -31.404 1.00 89.62 185 SER A C 1
ATOM 1439 O O . SER A 1 185 ? 6.658 1.165 -31.709 1.00 89.62 185 SER A O 1
ATOM 1441 N N . LYS A 1 186 ? 5.471 3.026 -32.079 1.00 88.19 186 LYS A N 1
ATOM 1442 C CA . LYS A 1 186 ? 6.265 3.451 -33.251 1.00 88.19 186 LYS A CA 1
ATOM 1443 C C . LYS A 1 186 ? 7.757 3.612 -32.951 1.00 88.19 186 LYS A C 1
ATOM 1445 O O . LYS A 1 186 ? 8.596 3.231 -33.759 1.00 88.19 186 LYS A O 1
ATOM 1450 N N . ASN A 1 187 ? 8.091 4.106 -31.760 1.00 86.00 187 ASN A N 1
ATOM 1451 C CA . ASN A 1 187 ? 9.468 4.206 -31.267 1.00 86.00 187 ASN A CA 1
ATOM 1452 C C . ASN A 1 187 ? 10.032 2.870 -30.740 1.00 86.00 187 ASN A C 1
ATOM 1454 O O . ASN A 1 187 ? 11.088 2.859 -30.111 1.00 86.00 187 ASN A O 1
ATOM 1458 N N . ARG A 1 188 ? 9.366 1.740 -31.023 1.00 90.75 188 ARG A N 1
ATOM 1459 C CA . ARG A 1 188 ? 9.761 0.373 -30.646 1.00 90.75 188 ARG A CA 1
ATOM 1460 C C . ARG A 1 188 ? 9.781 0.105 -29.137 1.00 90.75 188 ARG A C 1
ATOM 1462 O O . ARG A 1 188 ? 10.475 -0.800 -28.683 1.00 90.75 188 ARG A O 1
ATOM 1469 N N . MET A 1 189 ? 9.011 0.871 -28.370 1.00 92.31 189 MET A N 1
ATOM 1470 C CA . MET A 1 189 ? 8.872 0.700 -26.924 1.00 92.31 189 MET A CA 1
ATOM 1471 C C . MET A 1 189 ? 7.621 -0.122 -26.593 1.00 92.31 189 MET A C 1
ATOM 1473 O O . MET A 1 189 ? 6.708 -0.273 -27.405 1.00 92.31 189 MET A O 1
ATOM 1477 N N . PHE A 1 190 ? 7.561 -0.634 -25.366 1.00 94.50 190 PHE A N 1
ATOM 1478 C CA . PHE A 1 190 ? 6.350 -1.221 -24.800 1.00 94.50 190 PHE A CA 1
ATOM 1479 C C . PHE A 1 190 ? 5.889 -0.338 -23.645 1.00 94.50 190 PHE A C 1
ATOM 1481 O O . PHE A 1 190 ? 6.581 -0.217 -22.633 1.00 94.50 190 PHE A O 1
ATOM 1488 N N . VAL A 1 191 ? 4.735 0.307 -23.810 1.00 92.69 191 VAL A N 1
ATOM 1489 C CA . VAL A 1 191 ? 4.203 1.272 -22.841 1.00 92.69 191 VAL A CA 1
ATOM 1490 C C . VAL A 1 191 ? 2.845 0.798 -22.353 1.00 92.69 191 VAL A C 1
ATOM 1492 O O . VAL A 1 191 ? 1.945 0.542 -23.149 1.00 92.69 191 VAL A O 1
ATOM 1495 N N . LEU A 1 192 ? 2.691 0.697 -21.037 1.00 90.19 192 LEU A N 1
ATOM 1496 C CA . LEU A 1 192 ? 1.435 0.337 -20.396 1.00 90.19 192 LEU A CA 1
ATOM 1497 C C . LEU A 1 192 ? 0.860 1.546 -19.661 1.00 90.19 192 LEU A C 1
ATOM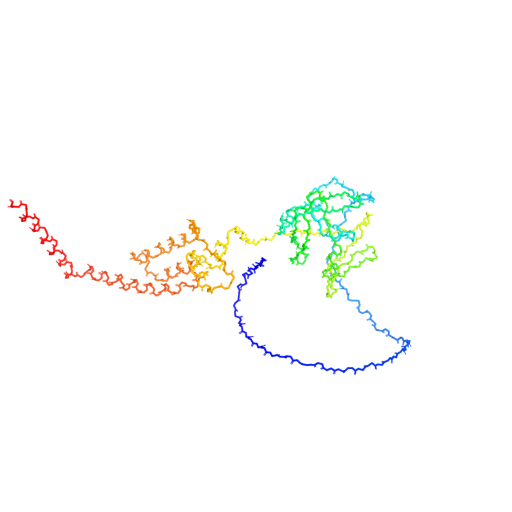 1499 O O . LEU A 1 192 ? 1.564 2.218 -18.910 1.00 90.19 192 LEU A O 1
ATOM 1503 N N . ASN A 1 193 ? -0.431 1.802 -19.856 1.00 87.62 193 ASN A N 1
ATOM 1504 C CA . ASN A 1 193 ? -1.162 2.786 -19.067 1.00 87.62 193 ASN A CA 1
ATOM 1505 C C . ASN A 1 193 ? -1.698 2.107 -17.796 1.00 87.62 193 ASN A C 1
ATOM 1507 O O . ASN A 1 193 ? -2.645 1.320 -17.858 1.00 87.62 193 ASN A O 1
ATOM 1511 N N . ILE A 1 194 ? -1.058 2.376 -16.659 1.00 86.31 194 ILE A N 1
ATOM 1512 C CA . ILE A 1 194 ? -1.420 1.829 -15.352 1.00 86.31 194 ILE A CA 1
ATOM 1513 C C . ILE A 1 194 ? -2.010 2.946 -14.497 1.00 86.31 194 ILE A C 1
ATOM 1515 O O . ILE A 1 194 ? -1.307 3.861 -14.055 1.00 86.31 194 ILE A O 1
ATOM 1519 N N . ARG A 1 195 ? -3.313 2.844 -14.223 1.00 82.62 195 ARG A N 1
ATOM 1520 C CA . ARG A 1 195 ? -4.002 3.766 -13.320 1.00 82.62 195 ARG A CA 1
ATOM 1521 C C . ARG A 1 195 ? -3.571 3.480 -11.887 1.00 82.62 195 ARG A C 1
ATOM 1523 O O . ARG A 1 195 ? -3.779 2.374 -11.385 1.00 82.62 195 ARG A O 1
ATOM 1530 N N . ASN A 1 196 ? -2.973 4.477 -11.240 1.00 80.69 196 ASN A N 1
ATOM 1531 C CA . ASN A 1 196 ? -2.741 4.410 -9.806 1.00 80.69 196 ASN A CA 1
ATOM 1532 C C . ASN A 1 196 ? -4.064 4.641 -9.078 1.00 80.69 196 ASN A C 1
ATOM 1534 O O . ASN A 1 196 ? -4.917 5.393 -9.550 1.00 80.69 196 ASN A O 1
ATOM 1538 N N . ASP A 1 197 ? -4.202 4.014 -7.922 1.00 76.00 197 ASP A N 1
ATOM 1539 C CA . ASP A 1 197 ? -5.295 4.295 -7.003 1.00 76.00 197 ASP A CA 1
ATOM 1540 C C . ASP A 1 197 ? -4.727 4.761 -5.664 1.00 76.00 197 ASP A C 1
ATOM 1542 O O . ASP A 1 197 ? -3.552 4.540 -5.351 1.00 76.00 197 ASP A O 1
ATOM 1546 N N . ILE A 1 198 ? -5.552 5.435 -4.874 1.00 66.00 198 ILE A N 1
ATOM 1547 C CA . ILE A 1 198 ? -5.189 5.871 -3.530 1.00 66.00 198 ILE A CA 1
ATOM 1548 C C . ILE A 1 198 ? -5.881 4.925 -2.561 1.00 66.00 198 ILE A C 1
ATOM 1550 O O . ILE A 1 198 ? -7.105 4.811 -2.558 1.00 66.00 198 ILE A O 1
ATOM 1554 N N . ALA A 1 199 ? -5.102 4.257 -1.711 1.00 60.56 199 ALA A N 1
ATOM 1555 C CA . ALA A 1 199 ? -5.668 3.448 -0.643 1.00 60.56 199 ALA A CA 1
ATOM 1556 C C . ALA A 1 199 ? -6.462 4.361 0.310 1.00 60.56 199 ALA A C 1
ATOM 1558 O O . ALA A 1 199 ? -5.872 5.083 1.112 1.00 60.56 199 ALA A O 1
ATOM 1559 N N . GLN A 1 200 ? -7.796 4.331 0.246 1.00 52.94 200 GLN A N 1
ATOM 1560 C CA . GLN A 1 200 ? -8.672 5.030 1.196 1.00 52.94 200 GLN A CA 1
ATOM 1561 C C . GLN A 1 200 ? -8.831 4.238 2.503 1.00 52.94 200 GLN A C 1
ATOM 1563 O O . GLN A 1 200 ? -9.933 4.038 3.006 1.00 52.94 200 GLN A O 1
ATOM 1568 N N . CYS A 1 201 ? -7.729 3.745 3.062 1.00 46.94 201 CYS A N 1
ATOM 1569 C CA . CYS A 1 201 ? -7.730 3.137 4.387 1.00 46.94 201 CYS A CA 1
ATOM 1570 C C . CYS A 1 201 ? -7.287 4.172 5.429 1.00 46.94 201 CYS A C 1
ATOM 1572 O O . CYS A 1 201 ? -6.278 4.856 5.244 1.00 46.94 201 CYS A O 1
ATOM 1574 N N . LEU A 1 202 ? -8.010 4.268 6.550 1.00 39.22 202 LEU A N 1
ATOM 1575 C CA . LEU A 1 202 ? -7.588 5.054 7.713 1.00 39.22 202 LEU A CA 1
ATOM 1576 C C . LEU A 1 202 ? -6.314 4.430 8.302 1.00 39.22 202 LEU A C 1
ATOM 1578 O O . LEU A 1 202 ? -6.367 3.513 9.118 1.00 39.22 202 LEU A O 1
ATOM 1582 N N . LYS A 1 203 ? -5.145 4.907 7.870 1.00 41.62 203 LYS A N 1
ATOM 1583 C CA . LYS A 1 203 ? -3.859 4.511 8.445 1.00 41.62 203 LYS A CA 1
ATOM 1584 C C . LYS A 1 203 ? -3.533 5.423 9.622 1.00 41.62 203 LYS A C 1
ATOM 1586 O O . LYS A 1 203 ? -3.223 6.598 9.449 1.00 41.62 203 LYS A O 1
ATOM 1591 N N . MET A 1 204 ? -3.573 4.867 10.827 1.00 44.56 204 MET A N 1
ATOM 1592 C CA . MET A 1 204 ? -3.124 5.548 12.040 1.00 44.56 204 MET A CA 1
ATOM 1593 C C . MET A 1 204 ? -1.602 5.407 12.179 1.00 44.56 204 MET A C 1
ATOM 1595 O O . MET A 1 204 ? -1.094 4.330 12.485 1.00 44.56 204 MET A O 1
ATOM 1599 N N . CYS A 1 205 ? -0.865 6.493 11.941 1.00 47.22 205 CYS A N 1
ATOM 1600 C CA . CYS A 1 205 ? 0.580 6.558 12.167 1.00 47.22 205 CYS A CA 1
ATOM 1601 C C . CYS A 1 205 ? 0.864 7.235 13.514 1.00 47.22 205 CYS A C 1
ATOM 1603 O O . CYS A 1 205 ? 0.870 8.462 13.595 1.00 47.22 205 CYS A O 1
ATOM 1605 N N . TYR A 1 206 ? 1.141 6.453 14.560 1.00 59.53 206 TYR A N 1
ATOM 1606 C CA . TYR A 1 206 ? 1.648 6.990 15.827 1.00 59.53 206 TYR A CA 1
ATOM 1607 C C . TYR A 1 206 ? 3.157 6.854 15.904 1.00 59.53 206 TYR A C 1
ATOM 1609 O O . TYR A 1 206 ? 3.721 5.826 15.537 1.00 59.53 206 TYR A O 1
ATOM 1617 N N . LYS A 1 207 ? 3.803 7.912 16.396 1.00 59.31 207 LYS A N 1
ATOM 1618 C CA . LYS A 1 207 ? 5.254 7.944 16.611 1.00 59.31 207 LYS A CA 1
ATOM 1619 C C . LYS A 1 207 ? 5.676 7.267 17.915 1.00 59.31 207 LYS A C 1
ATOM 1621 O O . LYS A 1 207 ? 6.835 6.902 18.046 1.00 59.31 207 LYS A O 1
ATOM 1626 N N . GLU A 1 208 ? 4.757 7.108 18.864 1.00 74.75 208 GLU A N 1
ATOM 1627 C CA . GLU A 1 208 ? 5.051 6.593 20.200 1.00 74.75 208 GLU A CA 1
ATOM 1628 C C . GLU A 1 208 ? 4.356 5.241 20.417 1.00 74.75 208 GLU A C 1
ATOM 1630 O O . GLU A 1 208 ? 3.142 5.115 20.229 1.00 74.75 208 GLU A O 1
ATOM 1635 N N . GLU A 1 209 ? 5.127 4.221 20.808 1.00 77.25 209 GLU A N 1
ATOM 1636 C CA . GLU A 1 209 ? 4.628 2.849 20.993 1.00 77.25 209 GLU A CA 1
ATOM 1637 C C . GLU A 1 209 ? 3.527 2.766 22.056 1.00 77.25 209 GLU A C 1
ATOM 1639 O O . GLU A 1 209 ? 2.562 2.023 21.870 1.00 77.25 209 GLU A O 1
ATOM 1644 N N . SER A 1 210 ? 3.609 3.579 23.116 1.00 83.50 210 SER A N 1
ATOM 1645 C CA . SER A 1 210 ? 2.574 3.678 24.152 1.00 83.50 210 SER A CA 1
ATOM 1646 C C . SER A 1 210 ? 1.194 3.963 23.561 1.00 83.50 210 SER A C 1
ATOM 1648 O O . SER A 1 210 ? 0.220 3.294 23.909 1.00 83.50 210 SER A O 1
ATOM 1650 N N . TRP A 1 211 ? 1.103 4.909 22.623 1.00 82.19 211 TRP A N 1
ATOM 1651 C CA . TRP A 1 211 ? -0.159 5.268 21.969 1.00 82.19 211 TRP A CA 1
ATOM 1652 C C . TRP A 1 211 ? -0.649 4.193 21.006 1.00 82.19 211 TRP A C 1
ATOM 1654 O O . TRP A 1 211 ? -1.848 3.923 20.942 1.00 82.19 211 TRP A O 1
ATOM 1664 N N . LEU A 1 212 ? 0.267 3.535 20.293 1.00 81.38 212 LEU A N 1
ATOM 1665 C CA . LEU A 1 212 ? -0.088 2.422 19.417 1.00 81.38 212 LEU A CA 1
ATOM 1666 C C . LEU A 1 212 ? -0.753 1.290 20.212 1.00 81.38 212 LEU A C 1
ATOM 1668 O O . LEU A 1 212 ? -1.796 0.775 19.807 1.00 81.38 212 LEU A O 1
ATOM 1672 N N . TRP A 1 213 ? -0.174 0.922 21.354 1.00 84.38 213 TRP A N 1
ATOM 1673 C CA . TRP A 1 213 ? -0.720 -0.125 22.214 1.00 84.38 213 TRP A CA 1
ATOM 1674 C C . TRP A 1 213 ? -1.988 0.315 22.955 1.00 84.38 213 TRP A C 1
ATOM 1676 O O . TRP A 1 213 ? -2.921 -0.478 23.041 1.00 84.38 213 TRP A O 1
ATOM 1686 N N . HIS A 1 214 ? -2.090 1.580 23.379 1.00 84.62 214 HIS A N 1
ATOM 1687 C CA . HIS A 1 214 ? -3.331 2.171 23.912 1.00 84.62 214 HIS A CA 1
ATOM 1688 C C . HIS A 1 214 ? -4.516 1.960 22.972 1.00 84.62 214 HIS A C 1
ATOM 1690 O O . HIS A 1 214 ? -5.590 1.553 23.409 1.00 84.62 214 HIS A O 1
ATOM 1696 N N . LEU A 1 215 ? -4.310 2.158 21.674 1.00 77.88 215 LEU A N 1
ATOM 1697 C CA . LEU A 1 215 ? -5.369 2.022 20.678 1.00 77.88 215 LEU A CA 1
ATOM 1698 C C . LEU A 1 215 ? -5.640 0.567 20.302 1.00 77.88 215 LEU A C 1
ATOM 1700 O O . LEU A 1 215 ? -6.801 0.188 20.178 1.00 77.88 215 LEU A O 1
ATOM 1704 N N . ARG A 1 216 ? -4.600 -0.273 20.195 1.00 80.94 216 ARG A N 1
ATOM 1705 C CA . ARG A 1 216 ? -4.759 -1.726 19.983 1.00 80.94 216 ARG A CA 1
ATOM 1706 C C . ARG A 1 216 ? -5.598 -2.384 21.076 1.00 80.94 216 ARG A C 1
ATOM 1708 O O . ARG A 1 216 ? -6.365 -3.291 20.784 1.00 80.94 216 ARG A O 1
ATOM 1715 N N . PHE A 1 217 ? -5.468 -1.906 22.311 1.00 80.06 217 PHE A N 1
ATOM 1716 C CA . PHE A 1 217 ? -6.243 -2.367 23.463 1.00 80.06 217 PHE A CA 1
ATOM 1717 C C . PHE A 1 217 ? -7.549 -1.583 23.680 1.00 80.06 217 PHE A C 1
ATOM 1719 O O . PHE A 1 217 ? -8.112 -1.626 24.770 1.00 80.06 217 PHE A O 1
ATOM 1726 N N . GLY A 1 218 ? -8.045 -0.860 22.669 1.00 78.88 218 GLY A N 1
ATOM 1727 C CA . GLY A 1 218 ? -9.355 -0.208 22.731 1.00 78.88 218 GLY A CA 1
ATOM 1728 C C . GLY A 1 218 ? -9.417 0.949 23.727 1.00 78.88 218 GLY A C 1
ATOM 1729 O O . GLY A 1 218 ? -10.370 1.062 24.489 1.00 78.88 218 GLY A O 1
ATOM 1730 N N . HIS A 1 219 ? -8.395 1.804 23.730 1.00 83.25 219 HIS A N 1
ATOM 1731 C CA . HIS A 1 219 ? -8.242 2.934 24.647 1.00 83.25 219 HIS A CA 1
ATOM 1732 C C . HIS A 1 219 ? -8.003 2.563 26.121 1.00 83.25 219 HIS A C 1
ATOM 1734 O O . HIS A 1 219 ? -8.299 3.355 27.021 1.00 83.25 219 HIS A O 1
ATOM 1740 N N . LEU A 1 220 ? -7.407 1.397 26.387 1.00 83.00 220 LEU A N 1
ATOM 1741 C CA . LEU A 1 220 ? -7.007 1.008 27.739 1.00 83.00 220 LEU A CA 1
ATOM 1742 C C . LEU A 1 220 ? -6.110 2.078 28.383 1.00 83.00 220 LEU A C 1
ATOM 1744 O O . LEU A 1 220 ? -5.158 2.570 27.775 1.00 83.00 220 LEU A O 1
ATOM 1748 N N . ASN A 1 221 ? -6.408 2.411 29.639 1.00 82.56 221 ASN A N 1
ATOM 1749 C CA . ASN A 1 221 ? -5.586 3.265 30.496 1.00 82.56 221 ASN A CA 1
ATOM 1750 C C . ASN A 1 221 ? -4.089 2.892 30.398 1.00 82.56 221 ASN A C 1
ATOM 1752 O O . ASN A 1 221 ? -3.738 1.718 30.518 1.00 82.56 221 ASN A O 1
ATOM 1756 N N . PHE A 1 222 ? -3.208 3.889 30.263 1.00 85.25 222 PHE A N 1
ATOM 1757 C CA . PHE A 1 222 ? -1.756 3.691 30.240 1.00 85.25 222 PHE A CA 1
ATOM 1758 C C . PHE A 1 222 ? -1.218 2.966 31.479 1.00 85.25 222 PHE A C 1
ATOM 1760 O O . PHE A 1 222 ? -0.358 2.110 31.327 1.00 85.25 222 PHE A O 1
ATOM 1767 N N . GLY A 1 223 ? -1.766 3.202 32.672 1.00 85.19 223 GLY A N 1
ATOM 1768 C CA . GLY A 1 223 ? -1.427 2.427 33.872 1.00 85.19 223 GLY A CA 1
ATOM 1769 C C . GLY A 1 223 ? -1.877 0.960 33.800 1.00 85.19 223 GLY A C 1
ATOM 1770 O O . GLY A 1 223 ? -1.225 0.078 34.352 1.00 85.19 223 GLY A O 1
ATOM 1771 N N . GLY A 1 224 ? -2.965 0.668 33.077 1.00 85.81 224 GLY A N 1
ATOM 1772 C CA . GLY A 1 224 ? -3.381 -0.706 32.777 1.00 85.81 224 GLY A CA 1
ATOM 1773 C C . GLY A 1 224 ? -2.413 -1.392 31.812 1.00 85.81 224 GLY A C 1
ATOM 1774 O O . GLY A 1 224 ? -2.007 -2.526 32.048 1.00 85.81 224 GLY A O 1
ATOM 1775 N N . LEU A 1 225 ? -1.981 -0.684 30.767 1.00 87.81 225 LEU A N 1
ATOM 17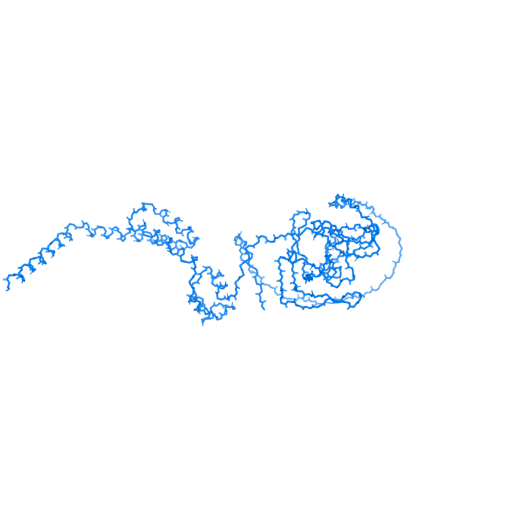76 C CA . LEU A 1 225 ? -0.943 -1.165 29.851 1.00 87.81 225 LEU A CA 1
ATOM 1777 C C . LEU A 1 225 ? 0.410 -1.362 30.535 1.00 87.81 225 LEU A C 1
ATOM 1779 O O . LEU A 1 225 ? 1.074 -2.368 30.299 1.00 87.81 225 LEU A O 1
ATOM 1783 N N . GLU A 1 226 ? 0.803 -0.438 31.406 1.00 88.00 226 GLU A N 1
ATOM 1784 C CA . GLU A 1 226 ? 2.005 -0.551 32.228 1.00 88.00 226 GLU A CA 1
ATOM 1785 C C . GLU A 1 226 ? 1.926 -1.787 33.131 1.00 88.00 226 GLU A C 1
ATOM 1787 O O . GLU A 1 226 ? 2.885 -2.548 33.222 1.00 88.00 226 GLU A O 1
ATOM 1792 N N . LEU A 1 227 ? 0.767 -2.049 33.745 1.00 88.81 227 LEU A N 1
ATOM 1793 C CA . LEU A 1 227 ? 0.555 -3.245 34.557 1.00 88.81 227 LEU A CA 1
ATOM 1794 C C . LEU A 1 227 ? 0.694 -4.531 33.733 1.00 88.81 227 LEU A C 1
ATOM 1796 O O . LEU A 1 227 ? 1.347 -5.466 34.198 1.00 88.81 227 LEU A O 1
ATOM 1800 N N . LEU A 1 228 ? 0.096 -4.577 32.537 1.00 90.25 228 LEU A N 1
ATOM 1801 C CA . LEU A 1 228 ? 0.194 -5.722 31.622 1.00 90.25 228 LEU A CA 1
ATOM 1802 C C . LEU A 1 228 ? 1.639 -5.966 31.180 1.00 90.25 228 LEU A C 1
ATOM 1804 O O . LEU A 1 228 ? 2.071 -7.116 31.133 1.00 90.25 228 LEU A O 1
ATOM 1808 N N . SER A 1 229 ? 2.374 -4.889 30.897 1.00 89.38 229 SER A N 1
ATOM 1809 C CA . SER A 1 229 ? 3.786 -4.928 30.513 1.00 89.38 229 SER A CA 1
ATOM 1810 C C . SER A 1 229 ? 4.653 -5.420 31.676 1.00 89.38 229 SER A C 1
ATOM 1812 O O . SER A 1 229 ? 5.350 -6.422 31.553 1.00 89.38 229 SER A O 1
ATOM 1814 N N . ARG A 1 230 ? 4.515 -4.810 32.861 1.00 89.38 230 ARG A N 1
ATOM 1815 C CA . ARG A 1 230 ? 5.285 -5.148 34.069 1.00 89.38 230 ARG A CA 1
ATOM 1816 C C . ARG A 1 230 ? 5.037 -6.567 34.575 1.00 89.38 230 ARG A C 1
ATOM 1818 O O . ARG A 1 230 ? 5.926 -7.163 35.171 1.00 89.38 230 ARG A O 1
ATOM 1825 N N . LYS A 1 231 ? 3.820 -7.086 34.408 1.00 91.81 231 LYS A N 1
ATOM 1826 C CA . LYS A 1 231 ? 3.458 -8.456 34.802 1.00 91.81 231 LYS A CA 1
ATOM 1827 C C . LYS A 1 231 ? 3.662 -9.480 33.681 1.00 91.81 231 LYS A C 1
ATOM 1829 O O . LYS A 1 231 ? 3.251 -10.622 33.857 1.00 91.81 231 LYS A O 1
ATOM 1834 N N . GLU A 1 232 ? 4.226 -9.070 32.543 1.00 88.31 232 GLU A N 1
ATOM 1835 C CA . GLU A 1 232 ? 4.466 -9.921 31.369 1.00 88.31 232 GLU A CA 1
ATOM 1836 C C . GLU A 1 232 ? 3.217 -10.700 30.911 1.00 88.31 232 GLU A C 1
ATOM 1838 O O . GLU A 1 232 ? 3.286 -11.827 30.423 1.00 88.31 232 GLU A O 1
ATOM 1843 N N . MET A 1 233 ? 2.037 -10.088 31.049 1.00 90.94 233 MET A N 1
ATOM 1844 C CA . MET A 1 233 ? 0.754 -10.739 30.754 1.00 90.94 233 MET A CA 1
ATOM 1845 C C . MET A 1 233 ? 0.443 -10.792 29.250 1.00 90.94 233 MET A C 1
ATOM 1847 O O . MET A 1 233 ? -0.504 -11.459 28.839 1.00 90.94 233 MET A O 1
ATOM 1851 N N . VAL A 1 234 ? 1.218 -10.080 28.425 1.00 86.94 234 VAL A N 1
ATOM 1852 C CA . VAL A 1 234 ? 1.038 -9.982 26.971 1.00 86.94 234 VAL A CA 1
ATOM 1853 C C . VAL A 1 234 ? 2.390 -10.132 26.280 1.00 86.94 234 VAL A C 1
ATOM 1855 O O . VAL A 1 234 ? 3.298 -9.327 26.481 1.00 86.94 234 VAL A O 1
ATOM 1858 N N . ARG A 1 235 ? 2.521 -11.139 25.411 1.00 83.69 235 ARG A N 1
ATOM 1859 C CA . ARG A 1 235 ? 3.745 -11.341 24.622 1.00 83.69 235 ARG A CA 1
ATOM 1860 C C . ARG A 1 235 ? 3.944 -10.196 23.627 1.00 83.69 235 ARG A C 1
ATOM 1862 O O . ARG A 1 235 ? 3.038 -9.863 22.868 1.00 83.69 235 ARG A O 1
ATOM 1869 N N . GLY A 1 236 ? 5.154 -9.640 23.598 1.00 81.88 236 GLY A N 1
ATOM 1870 C CA . GLY A 1 236 ? 5.542 -8.591 22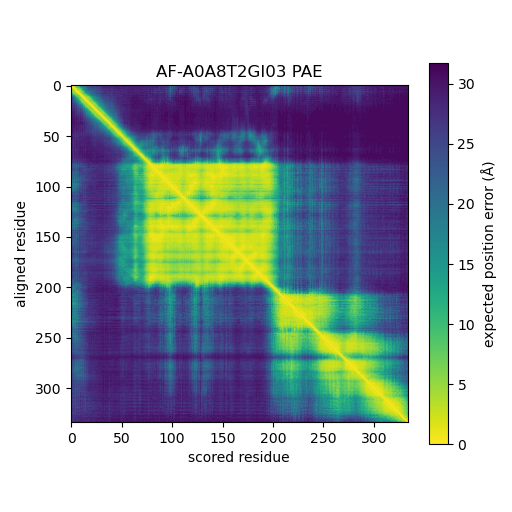.650 1.00 81.88 236 GLY A CA 1
ATOM 1871 C C . GLY A 1 236 ? 5.067 -7.180 23.010 1.00 81.88 236 GLY A C 1
ATOM 1872 O O . GLY A 1 236 ? 5.259 -6.274 22.201 1.00 81.88 236 GLY A O 1
ATOM 1873 N N . LEU A 1 237 ? 4.471 -6.981 24.192 1.00 85.88 237 LEU A N 1
ATOM 1874 C CA . LEU A 1 237 ? 4.160 -5.653 24.718 1.00 85.88 237 LEU A CA 1
ATOM 1875 C C . LEU A 1 237 ? 5.455 -5.009 25.264 1.00 85.88 237 LEU A C 1
ATOM 1877 O O . LEU A 1 237 ? 6.031 -5.552 26.206 1.00 85.88 237 LEU A O 1
ATOM 1881 N N . PRO A 1 238 ? 5.944 -3.891 24.693 1.00 83.38 238 PRO A N 1
ATOM 1882 C CA . PRO A 1 238 ? 7.133 -3.200 25.188 1.00 83.38 238 PRO A CA 1
ATOM 1883 C C . PRO A 1 238 ? 6.867 -2.526 26.542 1.00 83.38 238 PRO A C 1
ATOM 1885 O O . PRO A 1 238 ? 5.722 -2.434 26.993 1.00 83.38 238 PRO A O 1
ATOM 1888 N N . CYS A 1 239 ? 7.921 -2.035 27.197 1.00 81.31 239 CYS A N 1
ATOM 1889 C CA . CYS A 1 239 ? 7.792 -1.223 28.408 1.00 81.31 239 CYS A CA 1
ATOM 1890 C C . CYS A 1 239 ? 7.048 0.079 28.085 1.00 81.31 239 CYS A C 1
ATOM 1892 O O . CYS A 1 239 ? 7.566 0.941 27.375 1.00 81.31 239 CYS A O 1
ATOM 1894 N N . ILE A 1 240 ? 5.823 0.211 28.595 1.00 83.31 240 ILE A N 1
ATOM 1895 C CA . ILE A 1 240 ? 4.966 1.370 28.338 1.00 83.31 240 ILE A CA 1
ATOM 1896 C C . ILE A 1 240 ? 5.219 2.428 29.409 1.00 83.31 240 ILE A C 1
ATOM 1898 O O . ILE A 1 240 ? 4.930 2.208 30.581 1.00 83.31 240 ILE A O 1
ATOM 1902 N N . ASN A 1 241 ? 5.711 3.594 28.994 1.00 75.31 241 ASN A N 1
ATOM 1903 C CA . ASN A 1 241 ? 5.775 4.773 29.854 1.00 75.31 241 ASN A CA 1
ATOM 1904 C C . ASN A 1 241 ? 4.461 5.547 29.762 1.00 75.31 241 ASN A C 1
ATOM 1906 O O . ASN A 1 241 ? 3.912 5.700 28.668 1.00 75.31 241 ASN A O 1
ATOM 1910 N N . HIS A 1 242 ? 3.978 6.062 30.894 1.00 73.00 242 HIS A N 1
ATOM 1911 C CA . HIS A 1 242 ? 2.748 6.844 30.946 1.00 73.00 242 HIS A CA 1
ATOM 1912 C C . HIS A 1 242 ? 2.971 8.244 30.336 1.00 73.00 242 HIS A C 1
ATOM 1914 O O . HIS A 1 242 ? 3.679 9.064 30.931 1.00 73.00 242 HIS A O 1
ATOM 1920 N N . PRO A 1 243 ? 2.361 8.580 29.183 1.00 71.81 243 PRO A N 1
ATOM 1921 C CA . PRO A 1 243 ? 2.403 9.942 28.673 1.00 71.81 243 PRO A CA 1
ATOM 1922 C C . PRO A 1 243 ? 1.614 10.861 29.612 1.00 71.81 243 PRO A C 1
ATOM 1924 O O . PRO A 1 243 ? 0.579 10.479 30.153 1.00 71.81 243 PRO A O 1
ATOM 1927 N N . LYS A 1 244 ? 2.074 12.102 29.803 1.00 65.06 244 LYS A N 1
ATOM 1928 C CA . LYS A 1 244 ? 1.384 13.093 30.660 1.00 65.06 244 LYS A CA 1
ATOM 1929 C C . LYS A 1 244 ? 0.041 13.569 30.083 1.00 65.06 244 LYS A C 1
ATOM 1931 O O . LYS A 1 244 ? -0.690 14.298 30.742 1.00 65.06 244 LYS A O 1
ATOM 1936 N N . GLN A 1 245 ? -0.256 13.201 28.841 1.00 68.25 245 GLN A N 1
ATOM 1937 C CA . GLN A 1 245 ? -1.434 13.626 28.093 1.00 68.25 245 GLN A CA 1
ATOM 1938 C C . GLN A 1 245 ? -2.524 12.557 28.197 1.00 68.25 245 GLN A C 1
ATOM 1940 O O . GLN A 1 245 ? -2.260 11.373 27.994 1.00 68.25 245 GLN A O 1
ATOM 1945 N N . GLY A 1 246 ? -3.752 12.974 28.509 1.00 67.50 246 GLY A N 1
ATOM 1946 C CA . GLY A 1 246 ? -4.904 12.076 28.514 1.00 67.50 246 GLY A CA 1
ATOM 1947 C C . GLY A 1 246 ? -5.494 11.890 27.114 1.00 67.50 246 GLY A C 1
ATOM 1948 O O . GLY A 1 246 ? -5.350 12.744 26.241 1.00 67.50 246 GLY A O 1
ATOM 1949 N N . CYS A 1 247 ? -6.171 10.764 26.898 1.00 76.31 247 CYS A N 1
ATOM 1950 C CA . CYS A 1 247 ? -6.812 10.464 25.624 1.00 76.31 247 CYS A CA 1
ATOM 1951 C C . CYS A 1 247 ? -8.139 11.223 25.477 1.00 76.31 247 CYS A C 1
ATOM 1953 O O . CYS A 1 247 ? -9.080 10.986 26.235 1.00 76.31 247 CYS A O 1
ATOM 1955 N N . GLU A 1 248 ? -8.235 12.104 24.477 1.00 75.62 248 GLU A N 1
ATOM 1956 C CA . GLU A 1 248 ? -9.436 12.910 24.197 1.00 75.62 248 GLU A CA 1
ATOM 1957 C C . GLU A 1 248 ? -10.689 12.049 23.977 1.00 75.62 248 GLU A C 1
ATOM 1959 O O . GLU A 1 248 ? -11.779 12.394 24.431 1.00 75.62 248 GLU A O 1
ATOM 1964 N N . VAL A 1 249 ? -10.523 10.892 23.333 1.00 74.06 249 VAL A N 1
ATOM 1965 C CA . VAL A 1 249 ? -11.607 9.935 23.089 1.00 74.06 249 VAL A CA 1
ATOM 1966 C C . VAL A 1 249 ? -12.165 9.404 24.411 1.00 74.06 249 VAL A C 1
ATOM 1968 O O . VAL A 1 249 ? -13.375 9.437 24.626 1.00 74.06 249 VAL A O 1
ATOM 1971 N N . VAL A 1 250 ? -11.289 9.012 25.343 1.00 75.31 250 VAL A N 1
ATOM 1972 C CA . VAL A 1 250 ? -11.690 8.560 26.686 1.00 75.31 250 VAL A CA 1
ATOM 1973 C C . VAL A 1 250 ? -12.376 9.685 27.460 1.00 75.31 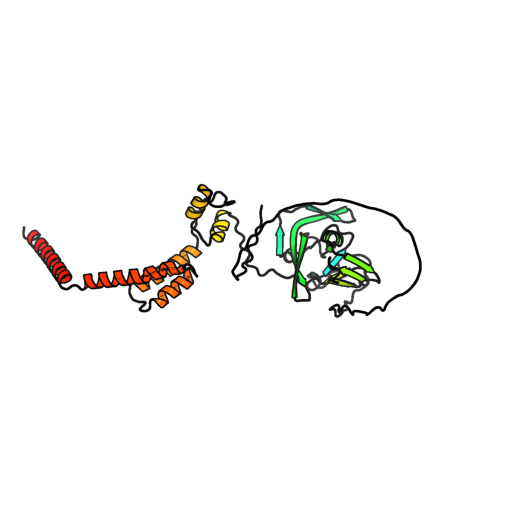250 VAL A C 1
ATOM 1975 O O . VAL A 1 250 ? -13.383 9.436 28.119 1.00 75.31 250 VAL A O 1
ATOM 1978 N N . PHE A 1 251 ? -11.893 10.927 27.356 1.00 78.44 251 PHE A N 1
ATOM 1979 C CA . PHE A 1 251 ? -12.550 12.073 27.993 1.00 78.44 251 PHE A CA 1
ATOM 1980 C C . PHE A 1 251 ? -13.964 12.308 27.454 1.00 78.44 251 PHE A C 1
ATOM 1982 O O . PHE A 1 251 ? -14.887 12.497 28.245 1.00 78.44 251 PHE A O 1
ATOM 1989 N N . LYS A 1 252 ? -14.151 12.242 26.132 1.00 78.00 252 LYS A N 1
ATOM 1990 C CA . LYS A 1 252 ? -15.465 12.394 25.489 1.00 78.00 252 LYS A CA 1
ATOM 1991 C C . LYS A 1 252 ? -16.435 11.292 25.902 1.00 78.00 252 LYS A C 1
ATOM 1993 O O . LYS A 1 252 ? -17.576 11.593 26.245 1.00 78.00 252 LYS A O 1
ATOM 1998 N N . PHE A 1 253 ? -15.993 10.036 25.904 1.00 79.56 253 PHE A N 1
ATOM 1999 C CA . PHE A 1 253 ? -16.837 8.923 26.339 1.00 79.56 253 PHE A CA 1
ATOM 2000 C C . PHE A 1 253 ? -17.176 9.004 27.825 1.00 79.56 253 PHE A C 1
ATOM 2002 O O . PHE A 1 253 ? -18.329 8.795 28.190 1.00 79.56 253 PHE A O 1
ATOM 2009 N N . LYS A 1 254 ? -16.212 9.381 28.674 1.00 81.31 254 LYS A N 1
ATOM 2010 C CA . LYS A 1 254 ? -16.458 9.602 30.102 1.00 81.31 254 LYS A CA 1
ATOM 2011 C C . LYS A 1 254 ? -17.503 10.694 30.323 1.00 81.31 254 LYS A C 1
ATOM 2013 O O . LYS A 1 254 ? -18.418 10.473 31.101 1.00 81.31 254 LYS A O 1
ATOM 2018 N N . ALA A 1 255 ? -17.381 11.839 29.650 1.00 83.81 255 ALA A N 1
ATOM 2019 C CA . ALA A 1 255 ? -18.348 12.928 29.776 1.00 83.81 255 ALA A CA 1
ATOM 2020 C C . ALA A 1 255 ? -19.761 12.469 29.384 1.00 83.81 255 ALA A C 1
ATOM 2022 O O . ALA A 1 255 ? -20.674 12.568 30.193 1.00 83.81 255 ALA A O 1
ATOM 2023 N N . LYS A 1 256 ? -19.907 11.843 28.207 1.00 84.25 256 LYS A N 1
ATOM 2024 C CA . LYS A 1 256 ? -21.200 11.317 27.742 1.00 84.25 256 LYS A CA 1
ATOM 2025 C C . LYS A 1 256 ? -21.806 10.281 28.687 1.00 84.25 256 LYS A C 1
ATOM 2027 O O . LYS A 1 256 ? -23.008 10.293 28.910 1.00 84.25 256 LYS A O 1
ATOM 2032 N N . PHE A 1 257 ? -20.986 9.386 29.234 1.00 84.94 257 PHE A N 1
ATOM 2033 C CA . PHE A 1 257 ? -21.464 8.401 30.199 1.00 84.94 257 PHE A CA 1
ATOM 2034 C C . PHE A 1 257 ? -21.934 9.057 31.501 1.00 84.94 257 PHE A C 1
ATOM 2036 O O . PHE A 1 257 ? -22.960 8.662 32.043 1.00 84.94 257 PHE A O 1
ATOM 2043 N N . MET A 1 258 ? -21.200 10.056 32.001 1.00 84.88 258 MET A N 1
ATOM 2044 C CA . MET A 1 258 ? -21.604 10.784 33.205 1.00 84.88 258 MET A CA 1
ATOM 2045 C C . MET A 1 258 ? -22.929 11.518 32.992 1.00 84.88 258 MET A C 1
ATOM 2047 O O . MET A 1 258 ? -23.775 11.464 33.877 1.00 84.88 258 MET A O 1
ATOM 2051 N N . ASP A 1 259 ? -23.140 12.130 31.826 1.00 85.94 259 ASP A N 1
ATOM 2052 C CA . ASP A 1 259 ? -24.414 12.779 31.492 1.00 85.94 259 ASP A CA 1
ATOM 2053 C C . ASP A 1 259 ? -25.570 11.765 31.486 1.00 85.94 259 ASP A C 1
ATOM 2055 O O . ASP A 1 259 ? -26.589 11.989 32.136 1.00 85.94 259 ASP A O 1
ATOM 2059 N N . ALA A 1 260 ? -25.388 10.611 30.832 1.00 82.94 260 ALA A N 1
ATOM 2060 C CA . ALA A 1 260 ? -26.375 9.527 30.817 1.00 82.94 260 ALA A CA 1
ATOM 2061 C C . ALA A 1 260 ? -26.705 9.017 32.232 1.00 82.94 260 ALA A C 1
ATOM 2063 O O . ALA A 1 260 ? -27.864 8.783 32.568 1.00 82.94 260 ALA A O 1
ATOM 2064 N N . LEU A 1 261 ? -25.684 8.867 33.082 1.00 82.69 261 LEU A N 1
ATOM 2065 C CA . LEU A 1 261 ? -25.847 8.419 34.462 1.00 82.69 261 LEU A CA 1
ATOM 2066 C C . LEU A 1 261 ? -26.573 9.458 35.325 1.00 82.69 261 LEU A C 1
ATOM 2068 O O . LEU A 1 261 ? -27.414 9.084 36.140 1.00 82.69 261 LEU A O 1
ATOM 2072 N N . TYR A 1 262 ? -26.270 10.747 35.165 1.00 83.75 262 TYR A N 1
ATOM 2073 C CA . TYR A 1 262 ? -26.963 11.799 35.908 1.00 83.75 262 TYR A CA 1
ATOM 2074 C C . TYR A 1 262 ? -28.428 11.925 35.489 1.00 83.75 262 TYR A C 1
ATOM 2076 O O . TYR A 1 262 ? -29.275 11.999 36.373 1.00 83.75 262 TYR A O 1
ATOM 2084 N N . ASN A 1 263 ? -28.725 11.821 34.191 1.00 81.25 263 ASN A N 1
ATOM 2085 C CA . ASN A 1 263 ? -30.099 11.784 33.673 1.00 81.25 263 ASN A CA 1
ATOM 2086 C C . ASN A 1 263 ? -30.890 10.538 34.132 1.00 81.25 263 ASN A C 1
ATOM 2088 O O . ASN A 1 263 ? -32.119 10.512 34.105 1.00 81.25 263 ASN A O 1
ATOM 2092 N N . LEU A 1 264 ? -30.195 9.457 34.502 1.00 79.38 264 LEU A N 1
ATOM 2093 C CA . LEU A 1 264 ? -30.827 8.293 35.121 1.00 79.38 264 LEU A CA 1
ATOM 2094 C C . LEU A 1 264 ? -31.111 8.540 36.611 1.00 79.38 264 LEU A C 1
ATOM 2096 O O . LEU A 1 264 ? -32.141 8.116 37.131 1.00 79.38 264 LEU A O 1
ATOM 2100 N N . LEU A 1 265 ? -30.189 9.206 37.310 1.00 77.19 265 LEU A N 1
ATOM 2101 C CA . LEU A 1 265 ? -30.292 9.479 38.746 1.00 77.19 265 LEU A CA 1
ATOM 2102 C C . LEU A 1 265 ? -31.324 10.560 39.083 1.00 77.19 265 LEU A C 1
ATOM 2104 O O . LEU A 1 265 ? -31.955 10.472 40.135 1.00 77.19 265 LEU A O 1
ATOM 2108 N N . ASP A 1 266 ? -31.484 11.566 38.226 1.00 76.56 266 ASP A N 1
ATOM 2109 C CA . ASP A 1 266 ? -32.447 12.657 38.413 1.00 76.56 266 ASP A CA 1
ATOM 2110 C C . ASP A 1 266 ? -33.884 12.285 37.994 1.00 76.56 266 ASP A C 1
ATOM 2112 O O . ASP A 1 266 ? -34.815 13.047 38.257 1.00 76.56 266 ASP A O 1
ATOM 2116 N N . GLY A 1 267 ? -34.074 11.106 37.388 1.00 70.50 267 GLY A N 1
ATOM 2117 C CA . GLY A 1 267 ? -35.368 10.633 36.897 1.00 70.50 267 GLY A CA 1
ATOM 2118 C C . GLY A 1 267 ? -35.819 11.277 35.581 1.00 70.50 267 GLY A C 1
ATOM 2119 O O . GLY A 1 267 ? -36.971 11.113 35.203 1.00 70.50 267 GLY A O 1
ATOM 2120 N N . SER A 1 268 ? -34.940 11.988 34.869 1.00 69.94 268 SER A N 1
ATOM 2121 C CA . SER A 1 268 ? -35.176 12.543 33.523 1.00 69.94 268 SER A CA 1
ATOM 2122 C C . SER A 1 268 ? -35.439 11.452 32.477 1.00 69.94 268 SER A C 1
ATOM 2124 O O . SER A 1 268 ? -36.101 11.676 31.457 1.00 69.94 268 SER A O 1
ATOM 2126 N N . ILE A 1 269 ? -34.919 10.247 32.723 1.00 66.25 269 ILE A N 1
ATOM 2127 C CA . ILE A 1 269 ? -35.126 9.066 31.892 1.00 66.25 269 ILE A CA 1
ATOM 2128 C C . ILE A 1 269 ? -36.099 8.117 32.603 1.00 66.25 269 ILE A C 1
ATOM 2130 O O . ILE A 1 269 ? -35.703 7.325 33.453 1.00 66.25 269 ILE A O 1
ATOM 2134 N N . ASP A 1 270 ? -37.370 8.173 32.202 1.00 61.81 270 ASP A N 1
ATOM 2135 C CA . ASP A 1 270 ? -38.426 7.272 32.695 1.00 61.81 270 ASP A CA 1
ATOM 2136 C C . ASP A 1 270 ? -38.303 5.834 32.150 1.00 61.81 270 ASP A C 1
ATOM 2138 O O . ASP A 1 270 ? -38.924 4.908 32.673 1.00 61.81 270 ASP A O 1
ATOM 2142 N N . ASP A 1 271 ? -37.518 5.644 31.084 1.00 66.12 271 ASP A N 1
ATOM 2143 C CA . ASP A 1 271 ? -37.408 4.385 30.349 1.00 66.12 271 ASP A CA 1
ATOM 2144 C C . ASP A 1 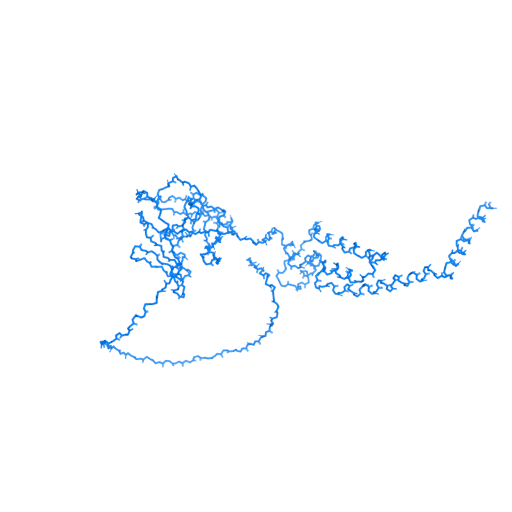271 ? -35.970 3.842 30.370 1.00 66.12 271 ASP A C 1
ATOM 2146 O O . ASP A 1 271 ? -35.072 4.358 29.698 1.00 66.12 271 ASP A O 1
ATOM 2150 N N . ASN A 1 272 ? -35.771 2.758 31.123 1.00 67.31 272 ASN A N 1
ATOM 2151 C CA . ASN A 1 272 ? -34.514 2.016 31.287 1.00 67.31 272 ASN A CA 1
ATOM 2152 C C . ASN A 1 272 ? -33.863 1.684 29.940 1.00 67.31 272 ASN A C 1
ATOM 2154 O O . ASN A 1 272 ? -32.638 1.695 29.807 1.00 67.31 272 ASN A O 1
ATOM 2158 N N . THR A 1 273 ? -34.691 1.457 28.921 1.00 75.12 273 THR A N 1
ATOM 2159 C CA . THR A 1 273 ? -34.257 1.129 27.564 1.00 75.12 273 THR A CA 1
ATOM 2160 C C . THR A 1 273 ? -33.369 2.231 26.973 1.00 75.12 273 THR A C 1
ATOM 2162 O O . THR A 1 273 ? -32.393 1.940 26.285 1.00 75.12 273 THR A O 1
ATOM 2165 N N . LYS A 1 274 ? -33.624 3.501 27.315 1.00 80.38 274 LYS A N 1
ATOM 2166 C CA . LYS A 1 274 ? -32.866 4.652 26.806 1.00 80.38 274 LYS A CA 1
ATOM 2167 C C . LYS A 1 274 ? -31.471 4.763 27.427 1.00 80.38 274 LYS A C 1
ATOM 2169 O O . LYS A 1 274 ? -30.509 5.023 26.709 1.00 80.38 274 LYS A O 1
ATOM 2174 N N . PHE A 1 275 ? -31.337 4.512 28.732 1.00 82.50 275 PHE A N 1
ATOM 2175 C CA . PHE A 1 275 ? -30.022 4.446 29.381 1.00 82.50 275 PHE A CA 1
ATOM 2176 C C . PHE A 1 275 ? -29.200 3.265 28.848 1.00 82.50 275 PHE A C 1
ATOM 2178 O O . PHE A 1 275 ? -28.002 3.404 28.580 1.00 82.50 275 PHE A O 1
ATOM 2185 N N . GLU A 1 276 ? -29.838 2.108 28.645 1.00 83.50 276 GLU A N 1
ATOM 2186 C CA . GLU A 1 276 ? -29.183 0.943 28.048 1.00 83.50 276 GLU A CA 1
ATOM 2187 C C . GLU A 1 276 ? -28.702 1.225 26.617 1.00 83.50 276 GLU A C 1
ATOM 2189 O O . GLU A 1 276 ? -27.577 0.854 26.268 1.00 83.50 276 GLU A O 1
ATOM 2194 N N . ASP A 1 277 ? -29.508 1.912 25.805 1.00 84.69 277 ASP A N 1
ATOM 2195 C CA . ASP A 1 277 ? -29.156 2.298 24.437 1.00 84.69 277 ASP A CA 1
ATOM 2196 C C . ASP A 1 277 ? -28.029 3.334 24.384 1.00 84.69 277 ASP A C 1
ATOM 2198 O O . ASP A 1 277 ? -27.105 3.188 23.578 1.00 84.69 277 ASP A O 1
ATOM 2202 N N . GLU A 1 278 ? -28.024 4.326 25.276 1.00 84.50 278 GLU A N 1
ATOM 2203 C CA . GLU A 1 278 ? -26.906 5.268 25.408 1.00 84.50 278 GLU A CA 1
ATOM 2204 C C . GLU A 1 278 ? -25.619 4.549 25.838 1.00 84.50 278 GLU A C 1
ATOM 2206 O O . GLU A 1 278 ? -24.555 4.758 25.246 1.00 84.50 278 GLU A O 1
ATOM 2211 N N . CYS A 1 279 ? -25.703 3.616 26.791 1.00 83.31 279 CYS A N 1
ATOM 2212 C CA . CYS A 1 279 ? -24.566 2.784 27.181 1.00 83.31 279 CYS A CA 1
ATOM 2213 C C . CYS A 1 279 ? -24.080 1.893 26.028 1.00 83.31 279 CYS A C 1
ATOM 2215 O O . CYS A 1 279 ? -22.870 1.727 25.854 1.00 83.31 279 CYS A O 1
ATOM 2217 N N . ARG A 1 280 ? -24.989 1.345 25.215 1.00 85.88 280 ARG A N 1
ATOM 2218 C CA . ARG A 1 280 ? -24.661 0.539 24.027 1.00 85.88 280 ARG A CA 1
ATOM 2219 C C . ARG A 1 280 ? -24.008 1.390 22.936 1.00 85.88 280 ARG A C 1
ATOM 2221 O O . ARG A 1 280 ? -23.075 0.925 22.286 1.00 85.88 280 ARG A O 1
ATOM 2228 N N . ALA A 1 281 ? -24.422 2.645 22.776 1.00 83.62 281 ALA A N 1
ATOM 2229 C CA . ALA A 1 281 ? -23.787 3.597 21.866 1.00 83.62 281 ALA A CA 1
ATOM 2230 C C . ALA A 1 281 ? -22.372 4.009 22.321 1.00 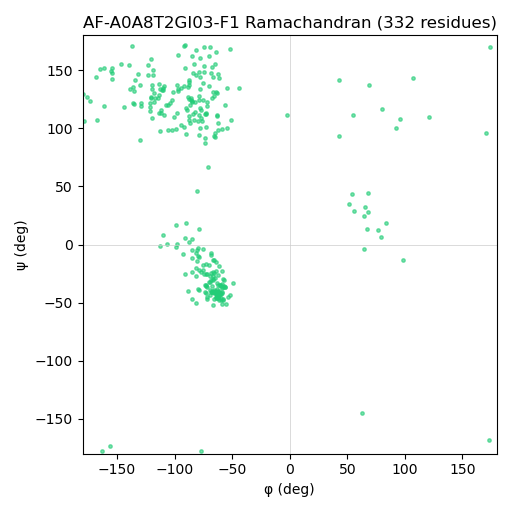83.62 281 ALA A C 1
ATOM 2232 O O . ALA A 1 281 ? -21.515 4.295 21.484 1.00 83.62 281 ALA A O 1
ATOM 2233 N N . ILE A 1 282 ? -22.114 4.032 23.633 1.00 79.31 282 ILE A N 1
ATOM 2234 C CA . ILE A 1 282 ? -20.822 4.421 24.221 1.00 79.31 282 ILE A CA 1
ATOM 2235 C C . ILE A 1 282 ? -19.837 3.242 24.274 1.00 79.31 282 ILE A C 1
ATOM 2237 O O . ILE A 1 282 ? -18.681 3.395 23.886 1.00 79.31 282 ILE A O 1
ATOM 2241 N N . PHE A 1 283 ? -20.272 2.071 24.747 1.00 78.25 283 PHE A N 1
ATOM 2242 C CA . PHE A 1 283 ? -19.400 0.925 25.054 1.00 78.25 283 PHE A CA 1
ATOM 2243 C C . PHE A 1 283 ? -19.598 -0.282 24.125 1.00 78.25 283 PHE A C 1
ATOM 2245 O O . PHE A 1 283 ? -18.910 -1.298 24.265 1.00 78.25 283 PHE A O 1
ATOM 2252 N N . GLY A 1 284 ? -20.530 -0.201 23.174 1.00 77.19 284 GLY A N 1
ATOM 2253 C CA . GLY A 1 284 ? -20.845 -1.300 22.267 1.00 77.19 284 GLY A CA 1
ATOM 2254 C C . GLY A 1 284 ? -21.387 -2.522 23.008 1.00 77.19 284 GLY A C 1
ATOM 2255 O O . GLY A 1 284 ? -22.071 -2.412 24.021 1.00 77.19 284 GLY A O 1
ATOM 2256 N N . ALA A 1 285 ? -21.053 -3.718 22.519 1.00 70.31 285 ALA A N 1
ATOM 2257 C CA . ALA A 1 285 ? -21.568 -4.979 23.057 1.00 70.31 285 ALA A CA 1
ATOM 2258 C C . ALA A 1 285 ? -21.194 -5.250 24.531 1.00 70.31 285 ALA A C 1
ATOM 2260 O O . ALA A 1 285 ? -21.853 -6.056 25.179 1.00 70.31 285 ALA A O 1
ATOM 2261 N N . GLN A 1 286 ? -20.171 -4.579 25.076 1.00 69.88 286 GLN A N 1
ATOM 2262 C CA . GLN A 1 286 ? -19.732 -4.745 26.470 1.00 69.88 286 GLN A CA 1
ATOM 2263 C C . GLN A 1 286 ? -20.592 -3.963 27.476 1.00 69.88 286 GLN A C 1
ATOM 2265 O O . GLN A 1 286 ? -20.409 -4.099 28.686 1.00 69.88 286 GLN A O 1
ATOM 2270 N N . SER A 1 287 ? -21.557 -3.165 27.008 1.00 81.69 287 SER A N 1
ATOM 2271 C CA . SER A 1 287 ? -22.428 -2.360 27.870 1.00 81.69 287 SER A CA 1
ATOM 2272 C C . SER A 1 287 ? -23.357 -3.188 28.765 1.00 81.69 287 SER A C 1
ATOM 2274 O O . SER A 1 287 ? -23.917 -2.639 29.708 1.00 81.69 287 SER A O 1
ATOM 2276 N N . TYR A 1 288 ? -23.510 -4.495 28.515 1.00 77.12 288 TYR A N 1
ATOM 2277 C CA . TYR A 1 288 ? -24.441 -5.367 29.245 1.00 77.12 288 TYR A CA 1
ATOM 2278 C C . TYR A 1 288 ? -24.208 -5.389 30.762 1.00 77.12 288 TYR A C 1
ATOM 2280 O O . TYR A 1 288 ? -25.153 -5.539 31.535 1.00 77.12 288 TYR A O 1
ATOM 2288 N N . VAL A 1 289 ? -22.958 -5.205 31.204 1.00 74.44 289 VAL A N 1
ATOM 2289 C CA . VAL A 1 289 ? -22.619 -5.128 32.633 1.00 74.44 289 VAL A CA 1
ATOM 2290 C C . VAL A 1 289 ? -23.314 -3.925 33.283 1.00 74.44 289 VAL A C 1
ATOM 2292 O O . VAL A 1 289 ? -23.780 -4.015 34.419 1.00 74.44 289 VAL A O 1
ATOM 2295 N N . LEU A 1 290 ? -23.463 -2.823 32.542 1.00 75.69 290 LEU A N 1
ATOM 2296 C CA . LEU A 1 290 ? -24.094 -1.587 33.006 1.00 75.69 290 LEU A CA 1
ATOM 2297 C C . LEU A 1 290 ? -25.624 -1.691 33.071 1.00 75.69 290 LEU A C 1
ATOM 2299 O O . LEU A 1 290 ? -26.248 -0.927 33.798 1.00 75.69 290 LEU A O 1
ATOM 2303 N N . PHE A 1 291 ? -26.243 -2.671 32.408 1.00 79.06 291 PHE A N 1
ATOM 2304 C CA . PHE A 1 291 ? -27.701 -2.867 32.469 1.00 79.06 291 PHE A CA 1
ATOM 2305 C C . PHE A 1 291 ? -28.145 -3.352 33.855 1.00 79.06 291 PHE A C 1
ATOM 2307 O O . PHE A 1 291 ? -29.252 -3.089 34.318 1.00 79.06 291 PHE A O 1
ATOM 2314 N N . THR A 1 292 ? -27.250 -4.035 34.575 1.00 71.69 292 THR A N 1
ATOM 2315 C CA . THR A 1 292 ? -27.504 -4.411 35.973 1.00 71.69 292 THR A CA 1
ATOM 2316 C C . THR A 1 292 ? -27.423 -3.218 36.925 1.00 71.69 292 THR A C 1
ATOM 2318 O O . THR A 1 292 ? -28.079 -3.235 37.969 1.00 71.69 292 THR A O 1
ATOM 2321 N N . LEU A 1 293 ? -26.667 -2.173 36.557 1.00 72.50 293 LEU A N 1
ATOM 2322 C CA . LEU A 1 293 ? -26.569 -0.951 37.351 1.00 72.50 293 LEU A CA 1
ATOM 2323 C C . LEU A 1 293 ? -27.872 -0.173 37.326 1.00 72.50 293 LEU A C 1
ATOM 2325 O O . LEU A 1 293 ? -28.268 0.312 38.372 1.00 72.50 293 LEU A O 1
ATOM 2329 N N . ASP A 1 294 ? -28.562 -0.108 36.193 1.00 69.00 294 ASP A N 1
ATOM 2330 C CA . ASP A 1 294 ? -29.832 0.611 36.085 1.00 69.00 294 ASP A CA 1
ATOM 2331 C C . ASP A 1 294 ? -30.866 0.119 37.121 1.00 69.00 294 ASP A C 1
ATOM 2333 O O . ASP A 1 294 ? -31.334 0.880 37.970 1.00 69.00 294 ASP A O 1
ATOM 2337 N N . LYS A 1 295 ? -31.100 -1.197 37.192 1.00 73.12 295 LYS A N 1
ATOM 2338 C CA . LYS A 1 295 ? -32.008 -1.789 38.197 1.00 73.12 295 LYS A CA 1
ATOM 2339 C C . LYS A 1 295 ? -31.567 -1.529 39.636 1.00 73.12 295 LYS A C 1
ATOM 2341 O O . LYS A 1 295 ? -32.406 -1.414 40.534 1.00 73.12 295 LYS A O 1
ATOM 2346 N N . LEU A 1 296 ? -30.257 -1.498 39.875 1.00 76.88 296 LEU A N 1
ATOM 2347 C CA . LEU A 1 296 ? -29.692 -1.240 41.194 1.00 76.88 296 LEU A CA 1
ATOM 2348 C C . LEU A 1 296 ? -29.866 0.234 41.580 1.00 76.88 296 LEU A C 1
ATOM 2350 O O . LEU A 1 296 ? -30.348 0.521 42.675 1.00 76.88 296 LEU A O 1
ATOM 2354 N N . VAL A 1 297 ? -29.544 1.148 40.666 1.00 75.38 297 VAL A N 1
ATOM 2355 C CA . VAL A 1 297 ? -29.697 2.599 40.807 1.00 75.38 297 VAL A CA 1
ATOM 2356 C C . VAL A 1 297 ? -31.155 2.941 41.077 1.00 75.38 297 VAL A C 1
ATOM 2358 O O . VAL A 1 297 ? -31.438 3.608 42.066 1.00 75.38 297 VAL A O 1
ATOM 2361 N N . GLN A 1 298 ? -32.098 2.393 40.313 1.00 71.50 298 GLN A N 1
ATOM 2362 C CA . GLN A 1 298 ? -33.523 2.625 40.548 1.00 71.50 298 GLN A CA 1
ATOM 2363 C C . GLN A 1 298 ? -33.999 2.126 41.911 1.00 71.50 298 GLN A C 1
ATOM 2365 O O . GLN A 1 298 ? -34.791 2.797 42.572 1.00 71.50 298 GLN A O 1
ATOM 2370 N N . LYS A 1 299 ? -33.522 0.960 42.366 1.00 78.44 299 LYS A N 1
ATOM 2371 C CA . LYS A 1 299 ? -33.827 0.473 43.720 1.00 78.44 299 LYS A CA 1
ATOM 2372 C C . LYS A 1 299 ? -33.263 1.398 44.792 1.00 78.44 299 LYS A C 1
ATOM 2374 O O . LYS A 1 299 ? -33.957 1.646 45.775 1.00 78.44 299 LYS A O 1
ATOM 2379 N N . PHE A 1 300 ? -32.046 1.908 44.610 1.00 78.12 300 PHE A N 1
ATOM 2380 C CA . PHE A 1 300 ? -31.444 2.866 45.535 1.00 78.12 300 PHE A CA 1
ATOM 2381 C C . PHE A 1 300 ? -32.191 4.197 45.551 1.00 78.12 300 PHE A C 1
ATOM 2383 O O . PHE A 1 300 ? -32.523 4.669 46.632 1.00 78.12 300 PHE A O 1
ATOM 2390 N N . VAL A 1 301 ? -32.514 4.763 44.388 1.00 79.25 301 VAL A N 1
ATOM 2391 C CA . VAL A 1 301 ? -33.268 6.020 44.273 1.00 79.25 301 VAL A CA 1
ATOM 2392 C C . VAL A 1 301 ? -34.655 5.873 44.900 1.00 79.25 301 VAL A C 1
ATOM 2394 O O . VAL A 1 301 ? -35.051 6.718 45.696 1.00 79.25 301 VAL A O 1
ATOM 2397 N N . LYS A 1 302 ? -35.366 4.765 44.645 1.00 80.69 302 LYS A N 1
ATOM 2398 C CA . LYS A 1 302 ? -36.663 4.486 45.287 1.00 80.69 302 LYS A CA 1
ATOM 2399 C C . LYS A 1 302 ? -36.550 4.350 46.803 1.00 80.69 302 LYS A C 1
ATOM 2401 O O . LYS A 1 302 ? -37.389 4.896 47.509 1.00 80.69 302 LYS A O 1
ATOM 2406 N N . HIS A 1 303 ? -35.526 3.659 47.309 1.00 81.62 303 HIS A N 1
ATOM 2407 C CA . HIS A 1 303 ? -35.293 3.571 48.753 1.00 81.62 303 HIS A CA 1
ATOM 2408 C C . HIS A 1 303 ? -34.969 4.936 49.361 1.00 81.62 303 HIS A C 1
ATOM 2410 O O . HIS A 1 303 ? -35.543 5.287 50.383 1.00 81.62 303 HIS A O 1
ATOM 2416 N N . LEU A 1 304 ? -34.091 5.716 48.727 1.00 81.06 304 LEU A N 1
ATOM 2417 C CA . LEU A 1 304 ? -33.743 7.065 49.171 1.00 81.06 304 LEU A CA 1
ATOM 2418 C C . LEU A 1 304 ? -34.965 7.982 49.181 1.00 81.06 304 LEU A C 1
ATOM 2420 O O . LEU A 1 304 ? -35.150 8.723 50.138 1.00 81.06 304 LEU A O 1
ATOM 2424 N N . HIS A 1 305 ? -35.821 7.905 48.162 1.00 80.50 305 HIS A N 1
ATOM 2425 C CA . HIS A 1 305 ? -37.056 8.679 48.111 1.00 80.50 305 HIS A CA 1
ATOM 2426 C C . HIS A 1 305 ? -38.059 8.240 49.183 1.00 80.50 305 HIS A C 1
ATOM 2428 O O . HIS A 1 305 ? -38.691 9.092 49.800 1.00 80.50 305 HIS A O 1
ATOM 2434 N N . ALA A 1 306 ? -38.178 6.932 49.439 1.00 82.44 306 ALA A N 1
ATOM 2435 C CA . ALA A 1 306 ? -39.025 6.403 50.505 1.00 82.44 306 ALA A CA 1
ATOM 2436 C C . ALA A 1 306 ? -38.556 6.871 51.889 1.00 82.44 306 ALA A C 1
ATOM 2438 O O . ALA A 1 306 ? -39.379 7.322 52.671 1.00 82.44 306 ALA A O 1
ATOM 2439 N N . VAL A 1 307 ? -37.245 6.839 52.153 1.00 80.62 307 VAL A N 1
ATOM 2440 C CA . VAL A 1 307 ? -36.647 7.365 53.393 1.00 80.62 307 VAL A CA 1
ATOM 2441 C C . VAL A 1 307 ? -36.852 8.879 53.496 1.00 80.62 307 VAL A C 1
ATOM 2443 O O . VAL A 1 307 ? -37.284 9.386 54.520 1.00 80.62 307 VAL A O 1
ATOM 2446 N N . ALA A 1 308 ? -36.609 9.626 52.417 1.00 78.38 308 ALA A N 1
ATOM 2447 C CA . ALA A 1 308 ? -36.780 11.080 52.418 1.00 78.38 308 ALA A CA 1
ATOM 2448 C C . ALA A 1 308 ? -38.245 11.526 52.582 1.00 78.38 308 ALA A C 1
ATOM 2450 O O . ALA A 1 308 ? -38.496 12.629 53.063 1.00 78.38 308 ALA A O 1
ATOM 2451 N N . SER A 1 309 ? -39.198 10.690 52.165 1.00 81.56 309 SER A N 1
ATOM 2452 C CA . SER A 1 309 ? -40.638 10.970 52.240 1.00 81.56 309 SER A CA 1
ATOM 2453 C C . SER A 1 309 ? -41.307 10.330 53.456 1.00 81.56 309 SER A C 1
ATOM 2455 O O . SER A 1 309 ? -42.521 10.462 53.614 1.00 81.56 309 SER A O 1
ATOM 2457 N N . ASP A 1 310 ? -40.547 9.625 54.297 1.00 88.38 310 ASP A N 1
ATOM 2458 C CA . ASP A 1 310 ? -41.082 8.990 55.491 1.00 88.38 310 ASP A CA 1
ATOM 2459 C C . ASP A 1 310 ? -41.522 10.060 56.501 1.00 88.38 310 ASP A C 1
ATOM 2461 O O . ASP A 1 310 ? -40.783 10.987 56.854 1.00 88.38 310 ASP A O 1
ATOM 2465 N N . GLU A 1 311 ? -42.780 9.962 56.934 1.00 85.38 311 GLU A N 1
ATOM 2466 C CA . GLU A 1 311 ? -43.420 10.970 57.784 1.00 85.38 311 GLU A CA 1
ATOM 2467 C C . GLU A 1 311 ? -42.778 11.020 59.180 1.00 85.38 311 GLU A C 1
ATOM 2469 O O . GLU A 1 311 ? -42.736 12.068 59.830 1.00 85.38 311 GLU A O 1
ATOM 2474 N N . THR A 1 312 ? -42.264 9.885 59.653 1.00 85.25 312 THR A N 1
ATOM 2475 C CA . THR A 1 312 ? -41.532 9.778 60.916 1.00 85.25 312 THR A CA 1
ATOM 2476 C C . THR A 1 312 ? -40.155 10.423 60.804 1.00 85.25 312 THR A C 1
ATOM 2478 O O . THR A 1 312 ? -39.805 11.232 61.667 1.00 85.25 312 THR A O 1
ATOM 2481 N N . ASP A 1 313 ? -39.416 10.161 59.725 1.00 83.19 313 ASP A N 1
ATOM 2482 C CA . ASP A 1 313 ? -38.097 10.762 59.482 1.00 83.19 313 ASP A CA 1
ATOM 2483 C C . ASP A 1 313 ? -38.183 12.284 59.295 1.00 83.19 313 ASP A C 1
ATOM 2485 O O . ASP A 1 313 ? -37.392 13.038 59.870 1.00 83.19 313 ASP A O 1
ATOM 2489 N N . THR A 1 314 ? -39.192 12.771 58.569 1.00 84.69 314 THR A N 1
ATOM 2490 C CA . THR A 1 314 ? -39.433 14.217 58.419 1.00 84.69 314 THR A CA 1
ATOM 2491 C C . THR A 1 314 ? -39.829 14.883 59.736 1.00 84.69 314 THR A C 1
ATOM 2493 O O . THR A 1 314 ? -39.329 15.972 60.034 1.00 84.69 314 THR A O 1
ATOM 2496 N N . LYS A 1 315 ? -40.653 14.240 60.575 1.00 88.00 315 LYS A N 1
ATOM 2497 C CA . LYS A 1 315 ? -40.961 14.738 61.931 1.00 88.00 315 LYS A CA 1
ATOM 2498 C C . LYS A 1 315 ? -39.726 14.765 62.831 1.00 88.00 315 LYS A C 1
ATOM 2500 O O . LYS A 1 315 ? -39.540 15.733 63.566 1.00 88.00 315 LYS A O 1
ATOM 2505 N N . LEU A 1 316 ? -38.866 13.748 62.769 1.00 86.50 316 LEU A N 1
ATOM 2506 C CA . LEU A 1 316 ? -37.608 13.708 63.523 1.00 86.50 316 LEU A CA 1
ATOM 2507 C C . LEU A 1 316 ? -36.635 14.802 63.070 1.00 86.50 316 LEU A C 1
ATOM 2509 O O . LEU A 1 316 ? -36.027 15.462 63.912 1.00 86.50 316 LEU A O 1
ATOM 2513 N N . LEU A 1 317 ? -36.532 15.055 61.764 1.00 84.69 317 LEU A N 1
ATOM 2514 C CA . LEU A 1 317 ?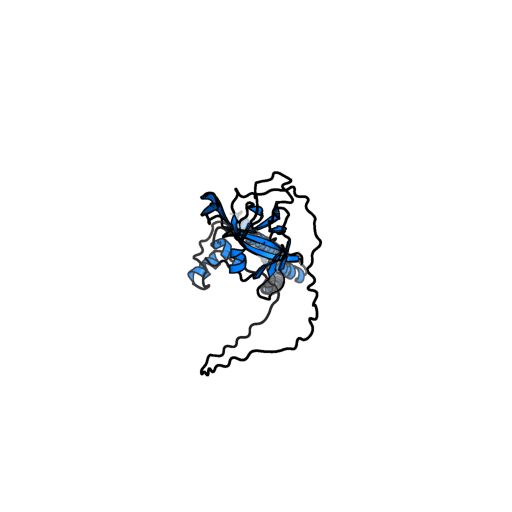 -35.747 16.166 61.220 1.00 84.69 317 LEU A CA 1
ATOM 2515 C C . LEU A 1 317 ? -36.277 17.526 61.687 1.00 84.69 317 LEU A C 1
ATOM 2517 O O . LEU A 1 317 ? -35.488 18.386 62.080 1.00 84.69 317 LEU A O 1
ATOM 2521 N N . GLN A 1 318 ? -37.599 17.714 61.693 1.00 87.06 318 GLN A N 1
ATOM 2522 C CA . GLN A 1 318 ? -38.230 18.927 62.221 1.00 87.06 318 GLN A CA 1
ATOM 2523 C C . GLN A 1 318 ? -37.967 19.100 63.723 1.00 87.06 318 GLN A C 1
ATOM 2525 O O . GLN A 1 318 ? -37.635 20.202 64.156 1.00 87.06 318 GLN A O 1
ATOM 2530 N N . LEU A 1 319 ? -38.052 18.022 64.508 1.00 87.81 319 LEU A N 1
ATOM 2531 C CA . LEU A 1 319 ? -37.735 18.028 65.941 1.00 87.81 319 LEU A CA 1
ATOM 2532 C C . LEU A 1 319 ? -36.264 18.361 66.205 1.00 87.81 319 LEU A C 1
ATOM 2534 O O . LEU A 1 319 ? -35.973 19.192 67.060 1.00 87.81 319 LEU A O 1
ATOM 2538 N N . HIS A 1 320 ? -35.339 17.774 65.448 1.00 87.56 320 HIS A N 1
ATOM 2539 C CA . HIS A 1 320 ? -33.912 18.078 65.548 1.00 87.56 320 HIS A CA 1
ATOM 2540 C C . HIS A 1 320 ? -33.609 19.537 65.170 1.00 87.56 320 HIS A C 1
ATOM 2542 O O . HIS A 1 320 ? -32.847 20.215 65.859 1.00 87.56 320 HIS A O 1
ATOM 2548 N N . ALA A 1 321 ? -34.226 20.052 64.102 1.00 87.62 321 ALA A N 1
ATOM 2549 C CA . ALA A 1 321 ? -34.098 21.456 63.719 1.00 87.62 321 ALA A CA 1
ATOM 2550 C C . ALA A 1 321 ? -34.657 22.393 64.803 1.00 87.62 321 ALA A C 1
ATOM 2552 O O . ALA A 1 321 ? -34.024 23.398 65.124 1.00 87.62 321 ALA A O 1
ATOM 2553 N N . TYR A 1 322 ? -35.797 22.040 65.403 1.00 87.50 322 TYR A N 1
ATOM 2554 C CA . TYR A 1 322 ? -36.387 22.773 66.521 1.00 87.50 322 TYR A CA 1
ATOM 2555 C C . TYR A 1 322 ? -35.492 22.759 67.766 1.00 87.50 322 TYR A C 1
ATOM 2557 O O . TYR A 1 322 ? -35.277 23.813 68.357 1.00 87.50 322 TYR A O 1
ATOM 2565 N N . GLU A 1 323 ? -34.921 21.613 68.151 1.00 86.69 323 GLU A N 1
ATOM 2566 C CA . GLU A 1 323 ? -33.981 21.542 69.278 1.00 86.69 323 GLU A CA 1
ATOM 2567 C C . GLU A 1 323 ? -32.716 22.364 69.038 1.00 86.69 323 GLU A C 1
ATOM 2569 O O . GLU A 1 323 ? -32.250 23.042 69.951 1.00 86.69 323 GLU A O 1
ATOM 2574 N N . ASN A 1 324 ? -32.171 22.340 67.820 1.00 85.62 324 ASN A N 1
ATOM 2575 C CA . ASN A 1 324 ? -31.017 23.169 67.481 1.00 85.62 324 ASN A CA 1
ATOM 2576 C C . ASN A 1 324 ? -31.357 24.657 67.544 1.00 85.62 324 ASN A C 1
ATOM 2578 O O . ASN A 1 324 ? -30.565 25.436 68.068 1.00 85.62 324 ASN A O 1
ATOM 2582 N N . TYR A 1 325 ? -32.545 25.049 67.075 1.00 82.94 325 TYR A N 1
ATOM 2583 C CA . TYR A 1 325 ? -33.020 26.422 67.220 1.00 82.94 325 TYR A CA 1
ATOM 2584 C C . TYR A 1 325 ? -33.207 26.783 68.698 1.00 82.94 325 TYR A C 1
ATOM 2586 O O . TYR A 1 325 ? -32.771 27.839 69.127 1.00 82.94 325 TYR A O 1
ATOM 2594 N N . ARG A 1 326 ? -33.770 25.892 69.520 1.00 83.19 326 ARG A N 1
ATOM 2595 C CA . ARG A 1 326 ? -33.942 26.133 70.958 1.00 83.19 326 ARG A CA 1
ATOM 2596 C C . ARG A 1 326 ? -32.608 26.301 71.691 1.00 83.19 326 ARG A C 1
ATOM 2598 O O . ARG A 1 326 ? -32.495 27.209 72.505 1.00 83.19 326 ARG A O 1
ATOM 2605 N N . LYS A 1 327 ? -31.606 25.470 71.385 1.00 78.31 327 LYS A N 1
ATOM 2606 C CA . LYS A 1 327 ? -30.254 25.572 71.963 1.00 78.31 327 LYS A CA 1
ATOM 2607 C C . LYS A 1 327 ? -29.570 26.889 71.595 1.00 78.31 327 LYS A C 1
ATOM 2609 O O . LYS A 1 327 ? -29.015 27.532 72.471 1.00 78.31 327 LYS A O 1
ATOM 2614 N N . LEU A 1 328 ? -29.705 27.336 70.342 1.00 73.62 328 LEU A N 1
ATOM 2615 C CA . LEU A 1 328 ? -29.198 28.643 69.899 1.00 73.62 328 LEU A CA 1
ATOM 2616 C C . LEU A 1 328 ? -29.816 29.815 70.686 1.00 73.62 328 LEU A C 1
ATOM 2618 O O . LEU A 1 328 ? -29.124 30.778 70.978 1.00 73.62 328 LEU A O 1
ATOM 2622 N N . TRP A 1 329 ? -31.093 29.724 71.073 1.00 64.88 329 TRP A N 1
ATOM 2623 C CA . TRP A 1 329 ? -31.757 30.757 71.882 1.00 64.88 329 TRP A CA 1
ATOM 2624 C C . TRP A 1 329 ? -31.454 30.657 73.383 1.00 64.88 329 TRP A C 1
ATOM 2626 O O . TRP A 1 329 ? -31.523 31.667 74.076 1.00 64.88 329 TRP A O 1
ATOM 2636 N N . GLU A 1 330 ? -31.141 29.467 73.901 1.00 60.06 330 GLU A N 1
ATOM 2637 C CA . GLU A 1 330 ? -30.645 29.296 75.275 1.00 60.06 330 GLU A CA 1
ATOM 2638 C C . GLU A 1 330 ? -29.217 29.857 75.428 1.00 60.06 330 GLU A C 1
ATOM 2640 O O . GLU A 1 330 ? -28.908 30.417 76.478 1.00 60.06 330 GLU A O 1
ATOM 2645 N N . ASP A 1 331 ? -28.393 29.792 74.376 1.00 58.25 331 ASP A N 1
ATOM 2646 C CA . ASP A 1 331 ? -27.040 30.367 74.346 1.00 58.25 331 ASP A CA 1
ATOM 2647 C C . ASP A 1 331 ? -27.025 31.905 74.156 1.00 58.25 331 ASP A C 1
ATOM 2649 O O . ASP A 1 331 ? -26.077 32.553 74.588 1.00 58.25 331 ASP A O 1
ATOM 2653 N N . ASP A 1 332 ? -28.071 32.505 73.571 1.00 57.22 332 ASP A N 1
ATOM 2654 C CA . ASP A 1 332 ? -28.222 33.970 73.406 1.00 57.22 332 ASP A CA 1
ATOM 2655 C C . ASP A 1 332 ? -28.834 34.679 74.645 1.00 57.22 332 ASP A C 1
ATOM 2657 O O . ASP A 1 332 ? -28.970 35.907 74.669 1.00 57.22 332 ASP A O 1
ATOM 2661 N N . LEU A 1 333 ? -29.240 33.924 75.676 1.00 56.81 333 LEU A N 1
ATOM 2662 C CA . LEU A 1 333 ? -29.895 34.417 76.904 1.00 56.81 333 LEU A CA 1
ATOM 2663 C C . LEU A 1 333 ? -29.017 34.321 78.172 1.00 56.81 333 LEU A C 1
ATOM 2665 O O . LEU A 1 333 ? -29.507 34.604 79.271 1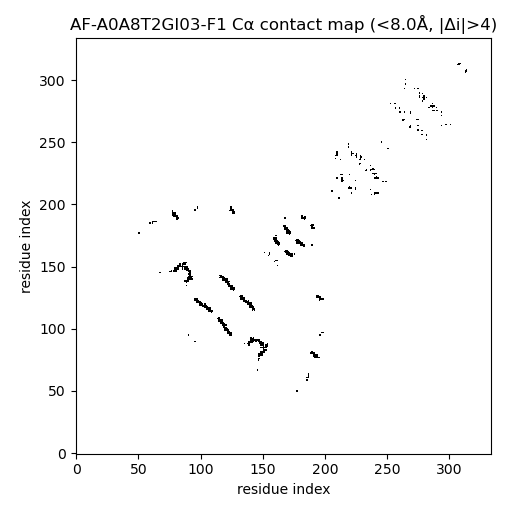.00 56.81 333 LEU A O 1
ATOM 2669 N N . ILE A 1 334 ? -27.734 33.973 78.026 1.00 48.62 334 ILE A N 1
ATOM 2670 C CA . ILE A 1 334 ? -26.680 34.019 79.061 1.00 48.62 334 ILE A CA 1
ATOM 2671 C C . ILE A 1 334 ? -25.610 35.011 78.609 1.00 48.62 334 ILE A C 1
ATOM 2673 O O . ILE A 1 334 ? -25.158 35.810 79.465 1.00 48.62 334 ILE A O 1
#

Mean predicted aligned error: 20.14 Å

Organism: NCBI:txid1240361

Foldseek 3Di:
DDDDDDDPDPDDDDDDDDDDDDDDDDDDDDDDDDDDDDDDDDDPPPPPPDDDDDDDDDDDDADQDPDDDDDDPPQQQQKEWEDQPDPFWEHQDPVQFLDWDQVDWDWDADPVRDIFIFRTWGWGWWAAPVRDIDIPHGYTHGNPDPHTYDHPNVVVVVVWDWDDDPQWIWTAHNVRHTRDIFHQDNNRTGIDRIHTDHPPDPDDDDPDLLVVVCVVVPNDALVVLQVCQVVVVDPPRHNGDHDPDHDPLVVVLVVQLVVLVVCLLVCVDVDLVVSLVSLCVSPNPVSVVVSVVSVVSVVVSVVVVCCVPDPVNVVVVVVVVVVVVVVVVVVVVD